Protein AF-A0A958IL73-F1 (afdb_monomer)

Nearest PDB structures (foldseek):
  6pc1-assembly2_C  TM=7.784E-01  e=1.297E-12  Helicobacter pylori G27
  6pc2-assembly1_A  TM=7.752E-01  e=3.040E-12  Helicobacter pylori G27
  8jgx-assembly1_A  TM=5.920E-01  e=2.557E-11  Acinetobacter baumannii 15827
  6pbz-assembly1_C  TM=7.450E-01  e=1.497E-09  Escherichia coli K-12
  6pbz-assembly1_D  TM=6.782E-01  e=1.259E-08  Escherichia coli K-12

Radius of gyration: 23.01 Å; Cα contacts (8 Å, |Δi|>4): 392; chains: 1; bounding box: 56×48×66 Å

pLDDT: mean 90.4, std 10.68, range [38.78, 98.81]

Foldseek 3Di:
DDPFPDLAQPKDFLVVLVVVLVVLVPDDLVVQCVVVVDDNVCSVPVSVVSVVVSVVCVVVVNGMDTDHPDDVVVVVVVVVCVVVVVPPLFDPDPDLQVRLLCSLCVVLPQNDVLLVLLLVQLLQVCVQLCVLLVDDPVLNVLLSSLSSQLQSQVSVNPVLSLLSSLVCLQPSCRHNDGNLSSLLSSLLSNALDDDHPVPDPSCVPPDPVSNLSSLQSSLSSNLSCLLCQVVPSFWDDWDWDDDPAEIEIATEGHDDRVSSQVSNVVRNVSNCVSSVHHYHYYHDDD

Sequence (286 aa):
RDNVISVNAEVIHTKDLRKLVGKLAKMKPADRTKFSPIGIERTDTIHLGGVLLTQLLKSIKAEQMTLCDASLREGVILDYLKRHPKIDIFPSIANVRHRSVVQLARKYERNGQREKHIAGMALEIFDQTQKLHGLGTPERSLLNYAALLHSIGQYINFKSYHRHSKYIISHAQLRGFTDEEVLLIGNIVRFHRKSEPQKSDEIKDLSKNQRRILQILAAMLRVAVGLDRGQTQSVKQLALEIEDKQIHIFISGKGDLELDLWGARRLVEPLERALERKIVIEKAGD

Secondary structure (DSSP, 8-state):
-------TT-EEEHHHHHHHHHHHHHS-HHHHTTSTTS-GGGTTTHHHHHHHHHHHHHHTT-SEEE--S--HHHHHHHHHHHH-TTS------S-HHHHHHHHHHHHTT--SHHHHHHHHHHHHHHHHTHHHH---HHHHHHHHHHHHHTTGGGGT-STTHHHHHHHHHHHS--TT--HHHHHHHHHHHHHSSSS-GGG-GGGTTS-HHHHHHHHHHHHHHHHHHHTTSSSS--EEEEEEEE-SSEEEEEEEESS--HHHHHHHHTT-HHHHHHHTSEEEEEEPP-

Mean predicted aligned error: 7.53 Å

Solvent-accessible surface area (backbone atoms only — not comparable to full-atom values): 15652 Å² total; per-residue (Å²): 144,84,83,79,89,60,66,32,48,40,75,46,45,44,69,59,53,46,53,52,28,58,52,48,62,72,45,54,59,84,57,40,54,69,40,84,92,47,55,74,91,41,44,87,47,50,36,60,55,38,50,52,51,50,50,54,35,54,76,73,67,44,64,58,47,67,38,65,86,71,52,70,70,56,50,53,54,53,52,52,42,68,77,39,68,89,60,81,81,70,78,94,56,88,48,58,44,60,44,37,51,51,52,52,16,47,77,40,76,33,69,51,71,62,32,53,51,35,20,49,48,25,47,51,54,48,66,75,42,29,88,72,68,70,66,55,71,69,56,53,48,43,42,41,55,20,37,40,38,36,61,34,11,43,69,81,32,74,77,66,16,28,54,44,18,18,55,48,48,67,68,59,75,55,48,76,42,35,63,68,54,38,51,49,30,18,46,25,20,38,33,35,53,89,63,56,69,94,82,40,79,92,52,66,88,50,52,75,66,56,47,51,52,40,46,42,46,12,19,38,41,19,27,23,52,13,42,39,56,76,70,70,64,34,55,72,50,78,48,75,49,82,56,98,61,36,31,42,37,30,36,40,63,56,83,86,53,65,63,18,49,54,33,19,63,77,37,36,64,57,34,22,65,57,60,73,29,49,71,49,72,46,70,55,80,132

Structure (mmCIF, N/CA/C/O backbone):
data_AF-A0A958IL73-F1
#
_entry.id   AF-A0A958IL73-F1
#
loop_
_atom_site.group_PDB
_atom_site.id
_atom_site.type_symbol
_atom_site.label_atom_id
_atom_site.label_alt_id
_atom_site.label_comp_id
_atom_site.label_asym_id
_atom_site.label_entity_id
_atom_site.label_seq_id
_atom_site.pdbx_PDB_ins_code
_atom_site.Cartn_x
_atom_site.Cartn_y
_atom_site.Cartn_z
_atom_site.occupancy
_atom_site.B_iso_or_equiv
_atom_site.auth_seq_id
_atom_site.auth_comp_id
_atom_site.auth_asym_id
_atom_site.auth_atom_id
_atom_site.pdbx_PDB_model_num
ATOM 1 N N . ARG A 1 1 ? 16.236 15.794 -14.179 1.00 38.78 1 ARG A N 1
ATOM 2 C CA . ARG A 1 1 ? 14.997 14.980 -14.191 1.00 38.78 1 ARG A CA 1
ATOM 3 C C . ARG A 1 1 ? 15.448 13.548 -14.431 1.00 38.78 1 ARG A C 1
ATOM 5 O O . ARG A 1 1 ? 15.314 13.082 -15.542 1.00 38.78 1 ARG A O 1
ATOM 12 N N . ASP A 1 2 ? 16.027 12.911 -13.417 1.00 42.25 2 ASP A N 1
ATOM 13 C CA . ASP A 1 2 ? 16.513 11.526 -13.471 1.00 42.25 2 ASP A CA 1
ATOM 14 C C . ASP A 1 2 ? 16.421 10.986 -12.041 1.00 42.25 2 ASP A C 1
ATOM 16 O O . ASP A 1 2 ? 17.371 11.066 -11.275 1.00 42.25 2 ASP A O 1
ATOM 20 N N . ASN A 1 3 ? 15.219 10.578 -11.638 1.00 46.31 3 ASN A N 1
ATOM 21 C CA . ASN A 1 3 ? 14.947 10.015 -10.308 1.00 46.31 3 ASN A CA 1
ATOM 22 C C . ASN A 1 3 ? 14.304 8.623 -10.432 1.00 46.31 3 ASN A C 1
ATOM 24 O O . ASN A 1 3 ? 13.555 8.207 -9.555 1.00 46.31 3 ASN A O 1
ATOM 28 N N . VAL A 1 4 ? 14.559 7.927 -11.546 1.00 54.50 4 VAL A N 1
ATOM 29 C CA . VAL A 1 4 ? 14.198 6.513 -11.696 1.00 54.50 4 VAL A CA 1
ATOM 30 C C . VAL A 1 4 ? 15.249 5.723 -10.930 1.00 54.50 4 VAL A C 1
ATOM 32 O O . VAL A 1 4 ? 16.417 5.702 -11.319 1.00 54.50 4 VAL A O 1
ATOM 35 N N . ILE A 1 5 ? 14.847 5.153 -9.798 1.00 62.91 5 ILE A N 1
ATOM 36 C CA . ILE A 1 5 ? 15.719 4.370 -8.920 1.00 62.91 5 ILE A CA 1
ATOM 37 C C . ILE A 1 5 ? 15.839 2.949 -9.485 1.00 62.91 5 ILE A C 1
ATOM 39 O O . ILE A 1 5 ? 16.910 2.345 -9.410 1.00 62.91 5 ILE A O 1
ATOM 43 N N . SER A 1 6 ? 14.768 2.435 -10.096 1.00 74.50 6 SER A N 1
ATOM 44 C CA . SER A 1 6 ? 14.729 1.146 -10.785 1.00 74.50 6 SER A CA 1
ATOM 45 C C . SER A 1 6 ? 13.722 1.174 -11.941 1.00 74.50 6 SER A C 1
ATOM 47 O O . SER A 1 6 ? 12.754 1.926 -11.937 1.00 74.50 6 SER A O 1
ATOM 49 N N . VAL A 1 7 ? 13.949 0.334 -12.952 1.00 80.88 7 VAL A N 1
ATOM 50 C CA . VAL A 1 7 ? 12.979 0.081 -14.036 1.00 80.88 7 VAL A CA 1
ATOM 51 C C . VAL A 1 7 ? 12.209 -1.225 -13.819 1.00 80.88 7 VAL A C 1
ATOM 53 O O . VAL A 1 7 ? 11.508 -1.695 -14.712 1.00 80.88 7 VAL A O 1
ATOM 56 N N . ASN A 1 8 ? 12.358 -1.855 -12.654 1.00 84.00 8 ASN A N 1
ATOM 57 C CA . ASN A 1 8 ? 11.717 -3.119 -12.332 1.00 84.00 8 ASN A CA 1
ATOM 58 C C . ASN A 1 8 ? 10.192 -2.989 -12.331 1.00 84.00 8 ASN A C 1
ATOM 60 O O . ASN A 1 8 ? 9.638 -2.009 -11.845 1.00 84.00 8 ASN A O 1
ATOM 64 N N . ALA A 1 9 ? 9.514 -4.021 -12.828 1.00 86.25 9 ALA A N 1
ATOM 65 C CA . ALA A 1 9 ? 8.060 -4.093 -12.965 1.00 86.25 9 ALA A CA 1
ATOM 66 C C . ALA A 1 9 ? 7.421 -3.049 -13.906 1.00 86.25 9 ALA A C 1
ATOM 68 O O . ALA A 1 9 ? 6.213 -3.122 -14.137 1.00 86.25 9 ALA A O 1
ATOM 69 N N . GLU A 1 10 ? 8.198 -2.145 -14.510 1.00 89.62 10 GLU A N 1
ATOM 70 C CA . GLU A 1 10 ? 7.701 -1.222 -15.531 1.00 89.62 10 GLU A CA 1
ATOM 71 C C . GLU A 1 10 ? 7.230 -1.975 -16.777 1.00 89.62 10 GLU A C 1
ATOM 73 O O . GLU A 1 10 ? 7.828 -2.971 -17.199 1.00 89.62 10 GLU A O 1
ATOM 78 N N . VAL A 1 11 ? 6.149 -1.491 -17.388 1.00 92.06 11 VAL A N 1
ATOM 79 C CA . VAL A 1 11 ? 5.560 -2.102 -18.583 1.00 92.06 11 VAL A CA 1
ATOM 80 C C . VAL A 1 11 ? 5.941 -1.294 -19.814 1.00 92.06 11 VAL A C 1
ATOM 82 O O . VAL A 1 11 ? 5.635 -0.110 -19.927 1.00 92.06 11 VAL A O 1
ATOM 85 N N . ILE A 1 12 ? 6.579 -1.955 -20.778 1.00 94.50 12 ILE A N 1
ATOM 86 C CA . ILE A 1 12 ? 6.949 -1.365 -22.063 1.00 94.50 12 ILE A CA 1
ATOM 87 C C . ILE A 1 12 ? 6.100 -1.989 -23.163 1.00 94.50 12 ILE A C 1
ATOM 89 O O . ILE A 1 12 ? 6.110 -3.205 -23.359 1.00 94.50 12 ILE A O 1
ATOM 93 N N . HIS A 1 13 ? 5.417 -1.153 -23.943 1.00 96.19 13 HIS A N 1
ATOM 94 C CA . HIS A 1 13 ? 4.701 -1.616 -25.125 1.00 96.19 13 HIS A CA 1
ATOM 95 C C . HIS A 1 13 ? 5.658 -1.929 -26.279 1.00 96.19 13 HIS A C 1
ATOM 97 O O . HIS A 1 13 ? 6.531 -1.133 -26.643 1.00 96.19 13 HIS A O 1
ATOM 103 N N . THR A 1 14 ? 5.414 -3.051 -26.954 1.00 95.62 14 THR A N 1
ATOM 104 C CA . THR A 1 14 ? 6.203 -3.518 -28.103 1.00 95.62 14 THR A CA 1
ATOM 105 C C . THR A 1 14 ? 6.260 -2.475 -29.226 1.00 95.62 14 THR A C 1
ATOM 107 O O . THR A 1 14 ? 7.270 -2.362 -29.925 1.00 95.62 14 THR A O 1
ATOM 110 N N . LYS A 1 15 ? 5.199 -1.672 -29.401 1.00 95.50 15 LYS A N 1
ATOM 111 C CA . LYS A 1 15 ? 5.144 -0.586 -30.399 1.00 95.50 15 LYS A CA 1
ATOM 112 C C . LYS A 1 15 ? 6.194 0.501 -30.140 1.00 95.50 15 LYS A C 1
ATOM 114 O O . LYS A 1 15 ? 6.822 0.975 -31.086 1.00 95.50 15 LYS A O 1
ATOM 119 N N . ASP A 1 16 ? 6.397 0.873 -28.880 1.00 95.31 16 ASP A N 1
ATOM 120 C CA . ASP A 1 16 ? 7.288 1.963 -28.486 1.00 95.31 16 ASP A CA 1
ATOM 121 C C . ASP A 1 16 ? 8.737 1.480 -28.493 1.00 95.31 16 ASP A C 1
ATOM 123 O O . ASP A 1 16 ? 9.613 2.156 -29.038 1.00 95.31 16 ASP A O 1
ATOM 127 N N . LEU A 1 17 ? 8.963 0.236 -28.054 1.00 94.88 17 LEU A N 1
ATOM 128 C CA . LEU A 1 17 ? 10.247 -0.439 -28.214 1.00 94.88 17 LEU A CA 1
ATOM 129 C C . LEU A 1 17 ? 10.656 -0.529 -29.692 1.00 94.88 17 LEU A C 1
ATOM 131 O O . LEU A 1 17 ? 11.782 -0.186 -30.040 1.00 94.88 17 LEU A O 1
ATOM 135 N N . ARG A 1 18 ? 9.742 -0.916 -30.593 1.00 95.06 18 ARG A N 1
ATOM 136 C CA . ARG A 1 18 ? 10.025 -0.992 -32.038 1.00 95.06 18 ARG A CA 1
ATOM 137 C C . ARG A 1 18 ? 10.411 0.365 -32.625 1.00 95.06 18 ARG A C 1
ATOM 139 O O . ARG A 1 18 ? 11.343 0.434 -33.424 1.00 95.06 18 ARG A O 1
ATOM 146 N N . LYS A 1 19 ? 9.722 1.442 -32.231 1.00 95.38 19 LYS A N 1
ATOM 147 C CA . LYS A 1 19 ? 10.069 2.811 -32.650 1.00 95.38 19 LYS A CA 1
ATOM 148 C C . LYS A 1 19 ? 11.472 3.195 -32.177 1.00 95.38 19 LYS A C 1
ATOM 150 O O . LYS A 1 19 ? 12.261 3.696 -32.976 1.00 95.38 19 LYS A O 1
ATOM 155 N N . LEU A 1 20 ? 11.794 2.924 -30.910 1.00 93.06 20 LEU A N 1
ATOM 156 C CA . LEU A 1 20 ? 13.113 3.199 -30.340 1.00 93.06 20 LEU A CA 1
ATOM 157 C C . LEU A 1 20 ? 14.214 2.411 -31.062 1.00 93.06 20 LEU A C 1
ATOM 159 O O . LEU A 1 20 ? 15.194 2.999 -31.512 1.00 93.06 20 LEU A O 1
ATOM 163 N N . VAL A 1 21 ? 14.029 1.102 -31.239 1.00 94.06 21 VAL A N 1
ATOM 164 C CA . VAL A 1 21 ? 14.984 0.228 -31.936 1.00 94.06 21 VAL A CA 1
ATOM 165 C C . VAL A 1 21 ? 15.178 0.668 -33.387 1.00 94.06 21 VAL A C 1
ATOM 167 O O . VAL A 1 21 ? 16.313 0.767 -33.844 1.00 94.06 21 VAL A O 1
ATOM 170 N N . GLY A 1 22 ? 14.100 1.020 -34.094 1.00 93.94 22 GLY A N 1
ATOM 171 C CA . GLY A 1 22 ? 14.178 1.542 -35.460 1.00 93.94 22 GLY A CA 1
ATOM 172 C C . GLY A 1 22 ? 14.959 2.857 -35.562 1.00 93.94 22 GLY A C 1
ATOM 173 O O . GLY A 1 22 ? 15.667 3.072 -36.544 1.00 93.94 22 GLY A O 1
ATOM 174 N N . LYS A 1 23 ? 14.880 3.721 -34.540 1.00 92.69 23 LYS A N 1
ATOM 175 C CA . LYS A 1 23 ? 15.699 4.938 -34.445 1.00 92.69 23 LYS A CA 1
ATOM 176 C C . LYS A 1 23 ? 17.174 4.597 -34.213 1.00 92.69 23 LYS A C 1
ATOM 178 O O . LYS A 1 23 ? 18.026 5.105 -34.935 1.00 92.69 23 LYS A O 1
ATOM 183 N N . LEU A 1 24 ? 17.467 3.713 -33.257 1.00 91.62 24 LEU A N 1
ATOM 184 C CA . LEU A 1 24 ? 18.837 3.310 -32.915 1.00 91.62 24 LEU A CA 1
ATOM 185 C C . LEU A 1 24 ? 19.549 2.596 -34.073 1.00 91.62 24 LEU A C 1
ATOM 187 O O . LEU A 1 24 ? 20.728 2.849 -34.314 1.00 91.62 24 LEU A O 1
ATOM 191 N N . ALA A 1 25 ? 18.834 1.752 -34.820 1.00 91.19 25 ALA A N 1
ATOM 192 C CA . ALA A 1 25 ? 19.382 1.026 -35.966 1.00 91.19 25 ALA A CA 1
ATOM 193 C C . ALA A 1 25 ? 19.819 1.953 -37.115 1.00 91.19 25 ALA A C 1
ATOM 195 O O . ALA A 1 25 ? 20.754 1.628 -37.839 1.00 91.19 25 ALA A O 1
ATOM 196 N N . LYS A 1 26 ? 19.176 3.119 -37.264 1.00 91.38 26 LYS A N 1
ATOM 197 C CA . LYS A 1 26 ? 19.521 4.123 -38.287 1.00 91.38 26 LYS A CA 1
ATOM 198 C C . LYS A 1 26 ? 20.651 5.068 -37.865 1.00 91.38 26 LYS A C 1
ATOM 200 O O . LYS A 1 26 ? 21.197 5.770 -38.709 1.00 91.38 26 LYS A O 1
ATOM 205 N N . MET A 1 27 ? 20.984 5.124 -36.576 1.00 90.38 27 MET A N 1
ATOM 206 C CA . MET A 1 27 ? 22.062 5.972 -36.062 1.00 90.38 27 MET A CA 1
ATOM 207 C C . MET A 1 27 ? 23.431 5.352 -36.340 1.00 90.38 27 MET A C 1
ATOM 209 O O . MET A 1 27 ? 23.599 4.133 -36.225 1.00 90.38 27 MET A O 1
ATOM 213 N N . LYS A 1 28 ? 24.430 6.196 -36.622 1.00 85.75 28 LYS A N 1
ATOM 214 C CA . LYS A 1 28 ? 25.841 5.789 -36.631 1.00 85.75 28 LYS A CA 1
ATOM 215 C C . LYS A 1 28 ? 26.327 5.552 -35.192 1.00 85.75 28 LYS A C 1
ATOM 217 O O . LYS A 1 28 ? 25.789 6.180 -34.279 1.00 85.75 28 LYS A O 1
ATOM 222 N N . PRO A 1 29 ? 27.357 4.715 -34.965 1.00 80.75 29 PRO A N 1
ATOM 223 C CA . PRO A 1 29 ? 27.890 4.466 -33.620 1.00 80.75 29 PRO A CA 1
ATOM 224 C C . PRO A 1 29 ? 28.190 5.751 -32.827 1.00 80.75 29 PRO A C 1
ATOM 226 O O . PRO A 1 29 ? 27.713 5.904 -31.707 1.00 80.75 29 PRO A O 1
ATOM 229 N N . ALA A 1 30 ? 28.850 6.734 -33.453 1.00 82.62 30 ALA A N 1
ATOM 230 C CA . ALA A 1 30 ? 29.185 8.027 -32.839 1.00 82.62 30 ALA A CA 1
ATOM 231 C C . ALA A 1 30 ? 27.973 8.907 -32.463 1.00 82.62 30 ALA A C 1
ATOM 233 O O . ALA A 1 30 ? 28.108 9.836 -31.668 1.00 82.62 30 ALA A O 1
ATOM 234 N N . ASP A 1 31 ? 26.795 8.646 -33.034 1.00 84.00 31 ASP A N 1
ATOM 235 C CA . ASP A 1 31 ? 25.559 9.350 -32.680 1.00 84.00 31 ASP A CA 1
ATOM 236 C C . ASP A 1 31 ? 24.784 8.609 -31.585 1.00 84.00 31 ASP A C 1
ATOM 238 O O . ASP A 1 31 ? 24.052 9.231 -30.815 1.00 84.00 31 ASP A O 1
ATOM 242 N N . ARG A 1 32 ? 24.972 7.288 -31.468 1.00 85.25 32 ARG A N 1
ATOM 243 C CA . ARG A 1 32 ? 24.382 6.484 -30.388 1.00 85.25 32 ARG A CA 1
ATOM 244 C C . ARG A 1 32 ? 25.048 6.761 -29.043 1.00 85.25 32 ARG A C 1
ATOM 246 O O . ARG A 1 32 ? 24.344 6.771 -28.040 1.00 85.25 32 ARG A O 1
ATOM 253 N N . THR A 1 33 ? 26.351 7.051 -29.018 1.00 78.88 33 THR A N 1
ATOM 254 C CA . THR A 1 33 ? 27.069 7.448 -27.788 1.00 78.88 33 THR A CA 1
ATOM 255 C C . THR A 1 33 ? 26.532 8.745 -27.180 1.00 78.88 33 THR A C 1
ATOM 257 O O . THR A 1 33 ? 26.613 8.940 -25.973 1.00 78.88 33 THR A O 1
ATOM 260 N N . LYS A 1 34 ? 25.945 9.629 -27.999 1.00 80.06 34 LYS A N 1
ATOM 261 C CA . LYS A 1 34 ? 25.316 10.885 -27.552 1.00 80.06 34 LYS A CA 1
ATOM 262 C C . LYS A 1 34 ? 23.919 10.676 -26.964 1.00 80.06 34 LYS A C 1
ATOM 264 O O . LYS A 1 34 ? 23.311 11.615 -26.453 1.00 80.06 34 LYS A O 1
ATOM 269 N N . PHE A 1 35 ? 23.377 9.463 -27.053 1.00 76.44 35 PHE A N 1
ATOM 270 C CA . PHE A 1 35 ? 22.098 9.123 -26.453 1.00 76.44 35 PHE A CA 1
ATOM 271 C C . PHE A 1 35 ? 22.323 8.821 -24.965 1.00 76.44 35 PHE A C 1
ATOM 273 O O . PHE A 1 35 ? 22.670 7.703 -24.601 1.00 76.44 35 PHE A O 1
ATOM 280 N N . SER A 1 36 ? 22.126 9.846 -24.125 1.00 63.41 36 SER A N 1
ATOM 281 C CA . SER A 1 36 ? 22.446 9.893 -22.681 1.00 63.41 36 SER A CA 1
ATOM 282 C C . SER A 1 36 ? 22.172 8.611 -21.857 1.00 63.41 36 SER A C 1
ATOM 284 O O . SER A 1 36 ? 22.973 8.299 -20.982 1.00 63.41 36 SER A O 1
ATOM 286 N N . PRO A 1 37 ? 21.110 7.813 -22.116 1.00 72.06 37 PRO A N 1
ATOM 287 C CA . PRO A 1 37 ? 20.871 6.571 -21.370 1.00 72.06 37 PRO A CA 1
ATOM 288 C C . PRO A 1 37 ? 21.769 5.374 -21.743 1.00 72.06 37 PRO A C 1
ATOM 290 O O . PRO A 1 37 ? 21.654 4.318 -21.121 1.00 72.06 37 PRO A O 1
ATOM 293 N N . ILE A 1 38 ? 22.591 5.458 -22.796 1.00 80.25 38 ILE A N 1
ATOM 294 C CA . ILE A 1 38 ? 23.349 4.314 -23.326 1.00 80.25 38 ILE A CA 1
ATOM 295 C C . ILE A 1 38 ? 24.794 4.386 -22.840 1.00 80.25 38 ILE A C 1
ATOM 297 O O . ILE A 1 38 ? 25.555 5.261 -23.240 1.00 80.25 38 ILE A O 1
ATOM 301 N N . GLY A 1 39 ? 25.191 3.421 -22.007 1.00 79.94 39 GLY A N 1
ATOM 302 C CA . GLY A 1 39 ? 26.594 3.245 -21.633 1.00 79.94 39 GLY A CA 1
ATOM 303 C C . GLY A 1 39 ? 27.466 2.932 -22.852 1.00 79.94 39 GLY A C 1
ATOM 304 O O . GLY A 1 39 ? 27.036 2.206 -23.750 1.00 79.94 39 GLY A O 1
ATOM 305 N N . ILE A 1 40 ? 28.699 3.449 -22.858 1.00 83.06 40 ILE A N 1
ATOM 306 C CA . ILE A 1 40 ? 29.635 3.366 -23.993 1.00 83.06 40 ILE A CA 1
ATOM 307 C C . ILE A 1 40 ? 29.792 1.922 -24.489 1.00 83.06 40 ILE A C 1
ATOM 309 O O . ILE A 1 40 ? 29.693 1.680 -25.690 1.00 83.06 40 ILE A O 1
ATOM 313 N N . GLU A 1 41 ? 29.903 0.958 -23.574 1.00 86.12 41 GLU A N 1
ATOM 314 C CA . GLU A 1 41 ? 30.065 -0.471 -23.888 1.00 86.12 41 GLU A CA 1
ATOM 315 C C . GLU A 1 41 ? 28.883 -1.092 -24.650 1.00 86.12 41 GLU A C 1
ATOM 317 O O . GLU A 1 41 ? 29.017 -2.128 -25.298 1.00 86.12 41 GLU A O 1
ATOM 322 N N . ARG A 1 42 ? 27.703 -0.464 -24.604 1.00 86.75 42 ARG A N 1
ATOM 323 C CA . ARG A 1 42 ? 26.493 -0.954 -25.277 1.00 86.75 42 ARG A CA 1
ATOM 324 C C . ARG A 1 42 ? 26.286 -0.339 -26.659 1.00 86.75 42 ARG A C 1
ATOM 326 O O . ARG A 1 42 ? 25.424 -0.808 -27.398 1.00 86.75 42 ARG A O 1
ATOM 333 N N . THR A 1 43 ? 27.040 0.694 -27.026 1.00 86.50 43 THR A N 1
ATOM 334 C CA . THR A 1 43 ? 26.831 1.496 -28.248 1.00 86.50 43 THR A CA 1
ATOM 335 C C . THR A 1 43 ? 26.756 0.644 -29.519 1.00 86.50 43 THR A C 1
ATOM 337 O O . THR A 1 43 ? 25.875 0.838 -30.371 1.00 86.50 43 THR A O 1
ATOM 340 N N . ASP A 1 44 ? 27.650 -0.336 -29.622 1.00 86.94 44 ASP A N 1
ATOM 341 C CA . ASP A 1 44 ? 27.799 -1.155 -30.822 1.00 86.94 44 ASP A CA 1
ATOM 342 C C . ASP A 1 44 ? 26.778 -2.289 -30.895 1.00 86.94 44 ASP A C 1
ATOM 344 O O . ASP A 1 44 ? 26.443 -2.747 -31.981 1.00 86.94 44 ASP A O 1
ATOM 348 N N . THR A 1 45 ? 26.205 -2.709 -29.767 1.00 90.88 45 THR A N 1
ATOM 349 C CA . THR A 1 45 ? 25.384 -3.929 -29.692 1.00 90.88 45 THR A CA 1
ATOM 350 C C . THR A 1 45 ? 23.922 -3.670 -29.334 1.00 90.88 45 THR A C 1
ATOM 352 O O . THR A 1 45 ? 23.056 -4.481 -29.664 1.00 90.88 45 THR A O 1
ATOM 355 N N . ILE A 1 46 ? 23.593 -2.529 -28.720 1.00 90.75 46 ILE A N 1
ATOM 356 C CA . ILE A 1 46 ? 22.257 -2.276 -28.152 1.00 90.75 46 ILE A CA 1
ATOM 357 C C . ILE A 1 46 ? 21.128 -2.338 -29.183 1.00 90.75 46 ILE A C 1
ATOM 359 O O . ILE A 1 46 ? 20.053 -2.868 -28.905 1.00 90.75 46 ILE A O 1
ATOM 363 N N . HIS A 1 47 ? 21.376 -1.836 -30.391 1.00 91.69 47 HIS A N 1
ATOM 364 C CA . HIS A 1 47 ? 20.413 -1.870 -31.486 1.00 91.69 47 HIS A CA 1
ATOM 365 C C . HIS A 1 47 ? 20.207 -3.295 -32.028 1.00 91.69 47 HIS A C 1
ATOM 367 O O . HIS A 1 47 ? 19.072 -3.657 -32.322 1.00 91.69 47 HIS A O 1
ATOM 373 N N . LEU A 1 48 ? 21.261 -4.121 -32.084 1.00 93.88 48 LEU A N 1
ATOM 374 C CA . LEU A 1 48 ? 21.183 -5.526 -32.509 1.00 93.88 48 LEU A CA 1
ATOM 375 C C . LEU A 1 48 ? 20.341 -6.349 -31.529 1.00 93.88 48 LEU A C 1
ATOM 377 O O . LEU A 1 48 ? 19.410 -7.043 -31.937 1.00 93.88 48 LEU A O 1
ATOM 381 N N . GLY A 1 49 ? 20.606 -6.199 -30.226 1.00 94.69 49 GLY A N 1
ATOM 382 C CA . GLY A 1 49 ? 19.795 -6.823 -29.178 1.00 94.69 49 GLY A CA 1
ATOM 383 C C . GLY A 1 49 ? 18.337 -6.357 -29.221 1.00 94.69 49 GLY A C 1
ATOM 384 O O . GLY A 1 49 ? 17.420 -7.163 -29.083 1.00 94.69 49 GLY A O 1
ATOM 385 N N . GLY A 1 50 ? 18.110 -5.070 -29.499 1.00 94.50 50 GLY A N 1
ATOM 386 C CA . GLY A 1 50 ? 16.774 -4.516 -29.705 1.00 94.50 50 GLY A CA 1
ATOM 387 C C . GLY A 1 50 ? 16.034 -5.125 -30.902 1.00 94.50 50 GLY A C 1
ATOM 388 O O . GLY A 1 50 ? 14.847 -5.438 -30.797 1.00 94.50 50 GLY A O 1
ATOM 389 N N . VAL A 1 51 ? 16.717 -5.337 -32.032 1.00 95.81 51 VAL A N 1
ATOM 390 C CA . VAL A 1 51 ? 16.133 -6.003 -33.211 1.00 95.81 51 VAL A CA 1
ATOM 391 C C . VAL A 1 51 ? 15.731 -7.435 -32.867 1.00 95.81 51 VAL A C 1
ATOM 393 O O . VAL A 1 51 ? 14.587 -7.816 -33.116 1.00 95.81 51 VAL A O 1
ATOM 396 N N . LEU A 1 52 ? 16.617 -8.199 -32.222 1.00 96.56 52 LEU A N 1
ATOM 397 C CA . LEU A 1 52 ? 16.310 -9.559 -31.776 1.00 96.56 52 LEU A CA 1
ATOM 398 C C . LEU A 1 52 ? 15.094 -9.583 -30.838 1.00 96.56 52 LEU A C 1
ATOM 400 O O . LEU A 1 52 ? 14.136 -10.313 -31.089 1.00 96.56 52 LEU A O 1
ATOM 404 N N . LEU A 1 53 ? 15.095 -8.748 -29.795 1.00 96.12 53 LEU A N 1
ATOM 405 C CA . LEU A 1 53 ? 14.008 -8.685 -28.819 1.00 96.12 53 LEU A CA 1
ATOM 406 C C . LEU A 1 53 ? 12.672 -8.317 -29.476 1.00 96.12 53 LEU A C 1
ATOM 408 O O . LEU A 1 53 ? 11.658 -8.963 -29.226 1.00 96.12 53 LEU A O 1
ATOM 412 N N . THR A 1 54 ? 12.655 -7.311 -30.353 1.00 96.25 54 THR A N 1
ATOM 413 C CA . THR A 1 54 ? 11.419 -6.907 -31.046 1.00 96.25 54 THR A CA 1
ATOM 414 C C . THR A 1 54 ? 10.891 -7.988 -31.987 1.00 96.25 54 THR A C 1
ATOM 416 O O . THR A 1 54 ? 9.672 -8.119 -32.124 1.00 96.25 54 THR A O 1
ATOM 419 N N . GLN A 1 55 ? 11.771 -8.788 -32.596 1.00 96.19 55 GLN A N 1
ATOM 420 C CA . GLN A 1 55 ? 11.372 -9.919 -33.429 1.00 96.19 55 GLN A CA 1
ATOM 421 C C . GLN A 1 55 ? 10.818 -11.083 -32.596 1.00 96.19 55 GLN A C 1
ATOM 423 O O . GLN A 1 55 ? 9.805 -11.664 -32.983 1.00 96.19 55 GLN A O 1
ATOM 428 N N . LEU A 1 56 ? 11.417 -11.376 -31.436 1.00 97.12 56 LEU A N 1
ATOM 429 C CA . LEU A 1 56 ? 10.895 -12.365 -30.486 1.00 97.12 56 LEU A CA 1
ATOM 430 C C . LEU A 1 56 ? 9.514 -11.962 -29.957 1.00 97.12 56 LEU A C 1
ATOM 432 O O . LEU A 1 56 ? 8.585 -12.760 -29.989 1.00 97.12 56 LEU A O 1
ATOM 436 N N . LEU A 1 57 ? 9.332 -10.703 -29.546 1.00 96.88 57 LEU A N 1
ATOM 437 C CA . LEU A 1 57 ? 8.023 -10.206 -29.103 1.00 96.88 57 LEU A CA 1
ATOM 438 C C . LEU A 1 57 ? 6.976 -10.292 -30.222 1.00 96.88 57 LEU A C 1
ATOM 440 O O . LEU A 1 57 ? 5.820 -10.632 -29.972 1.00 96.88 57 LEU A O 1
ATOM 444 N N . LYS A 1 58 ? 7.377 -10.025 -31.472 1.00 94.69 58 LYS A N 1
ATOM 445 C CA . LYS A 1 58 ? 6.499 -10.157 -32.639 1.00 94.69 58 LYS A CA 1
ATOM 446 C C . LYS A 1 58 ? 6.100 -11.611 -32.902 1.00 94.69 58 LYS A C 1
ATOM 448 O O . LYS A 1 58 ? 4.934 -11.843 -33.214 1.00 94.69 58 LYS A O 1
ATOM 453 N N . SER A 1 59 ? 7.021 -12.573 -32.792 1.00 97.12 59 SER A N 1
ATOM 454 C CA . SER A 1 59 ? 6.725 -13.985 -33.078 1.00 97.12 59 SER A CA 1
ATOM 455 C C . SER A 1 59 ? 5.708 -14.576 -32.100 1.00 97.12 59 SER A C 1
ATOM 457 O O . SER A 1 59 ? 4.854 -15.354 -32.517 1.00 97.12 59 SER A O 1
ATOM 459 N N . ILE A 1 60 ? 5.730 -14.133 -30.839 1.00 97.50 60 ILE A N 1
ATOM 460 C CA . ILE A 1 60 ? 4.751 -14.530 -29.815 1.00 97.50 60 ILE A CA 1
ATOM 461 C C . ILE A 1 60 ? 3.524 -13.607 -29.743 1.00 97.50 60 ILE A C 1
ATOM 463 O O . ILE A 1 60 ? 2.691 -13.772 -28.858 1.00 97.50 60 ILE A O 1
ATOM 467 N N . LYS A 1 61 ? 3.408 -12.625 -30.651 1.00 96.75 61 LYS A N 1
ATOM 468 C CA . LYS A 1 61 ? 2.334 -11.613 -30.672 1.00 96.75 61 LYS A CA 1
ATOM 469 C C . LYS A 1 61 ? 2.176 -10.852 -29.340 1.00 96.75 61 LYS A C 1
ATOM 471 O O . LYS A 1 61 ? 1.072 -10.459 -28.979 1.00 96.75 61 LYS A O 1
ATOM 476 N N . ALA A 1 62 ? 3.271 -10.614 -28.617 1.00 97.56 62 ALA A N 1
ATOM 477 C CA . ALA A 1 62 ? 3.248 -9.855 -27.369 1.00 97.56 62 ALA A CA 1
ATOM 478 C C . ALA A 1 62 ? 3.084 -8.349 -27.629 1.00 97.56 62 ALA A C 1
ATOM 480 O O . ALA A 1 62 ? 3.882 -7.723 -28.335 1.00 97.56 62 ALA A O 1
ATOM 481 N N . GLU A 1 63 ? 2.070 -7.744 -27.015 1.00 97.12 63 GLU A N 1
ATOM 482 C CA . GLU A 1 63 ? 1.793 -6.304 -27.120 1.00 97.12 63 GLU A CA 1
ATOM 483 C C . GLU A 1 63 ? 2.623 -5.459 -26.147 1.00 97.12 63 GLU A C 1
ATOM 485 O O . GLU A 1 63 ? 2.879 -4.277 -26.400 1.00 97.12 63 GLU A O 1
ATOM 490 N N . GLN A 1 64 ? 3.064 -6.071 -25.049 1.00 96.12 64 GLN A N 1
ATOM 491 C CA . GLN A 1 64 ? 3.838 -5.438 -23.991 1.00 96.12 64 GLN A CA 1
ATOM 492 C C . GLN A 1 64 ? 4.724 -6.451 -23.267 1.00 96.12 64 GLN A C 1
ATOM 494 O O . GLN A 1 64 ? 4.473 -7.656 -23.313 1.00 96.12 64 GLN A O 1
ATOM 499 N N . MET A 1 65 ? 5.741 -5.947 -22.578 1.00 94.31 65 MET A N 1
ATOM 500 C CA . MET A 1 65 ? 6.584 -6.722 -21.677 1.00 94.31 65 MET A CA 1
ATOM 501 C C . MET A 1 65 ? 6.764 -5.988 -20.353 1.00 94.31 65 MET A C 1
ATOM 503 O O . MET A 1 65 ? 6.862 -4.762 -20.330 1.00 94.31 65 MET A O 1
ATOM 507 N N . THR A 1 66 ? 6.842 -6.747 -19.267 1.00 91.50 66 THR A N 1
ATOM 508 C CA . THR A 1 66 ? 7.190 -6.232 -17.942 1.00 91.50 66 THR A CA 1
ATOM 509 C C . THR A 1 66 ? 8.686 -6.404 -17.724 1.00 91.50 66 THR A C 1
ATOM 511 O O . THR A 1 66 ? 9.221 -7.500 -17.909 1.00 91.50 66 THR A O 1
ATOM 514 N N . LEU A 1 67 ? 9.366 -5.328 -17.350 1.00 90.62 67 LEU A N 1
ATOM 515 C CA . LEU A 1 67 ? 10.782 -5.354 -17.020 1.00 90.62 67 LEU A CA 1
ATOM 516 C C . LEU A 1 67 ? 11.022 -6.065 -15.684 1.00 90.62 67 LEU A C 1
ATOM 518 O O . LEU A 1 67 ? 10.220 -5.979 -14.755 1.00 90.62 67 LEU A O 1
ATOM 522 N N . CYS A 1 68 ? 12.136 -6.784 -15.595 1.00 86.38 68 CYS A N 1
ATOM 523 C CA . CYS A 1 68 ? 12.533 -7.532 -14.411 1.00 86.38 68 CYS A CA 1
ATOM 524 C C . CYS A 1 68 ? 14.032 -7.344 -14.185 1.00 86.38 68 CYS A C 1
ATOM 526 O O . CYS A 1 68 ? 14.825 -7.652 -15.074 1.00 86.38 68 CYS A O 1
ATOM 528 N N . ASP A 1 69 ? 14.411 -6.885 -12.993 1.00 84.38 69 ASP A N 1
ATOM 529 C CA . ASP A 1 69 ? 15.825 -6.725 -12.619 1.00 84.38 69 ASP A CA 1
ATOM 530 C C . ASP A 1 69 ? 16.491 -8.073 -12.273 1.00 84.38 69 ASP A C 1
ATOM 532 O O . ASP A 1 69 ? 17.715 -8.164 -12.175 1.00 84.38 69 ASP A O 1
ATOM 536 N N . ALA A 1 70 ? 15.699 -9.135 -12.077 1.00 83.81 70 ALA A N 1
ATOM 537 C CA . ALA A 1 70 ? 16.211 -10.477 -11.822 1.00 83.81 70 ALA A CA 1
ATOM 538 C C . ALA A 1 70 ? 16.574 -11.195 -13.129 1.00 83.81 70 ALA A C 1
ATOM 540 O O . ALA A 1 70 ? 15.844 -11.153 -14.119 1.00 83.81 70 ALA A O 1
ATOM 541 N N . SER A 1 71 ? 17.690 -11.914 -13.095 1.00 88.50 71 SER A N 1
ATOM 542 C CA . SER A 1 71 ? 18.275 -12.608 -14.240 1.00 88.50 71 SER A CA 1
ATOM 543 C C . SER A 1 71 ? 18.478 -14.099 -13.942 1.00 88.50 71 SER A C 1
ATOM 545 O O . SER A 1 71 ? 17.962 -14.644 -12.960 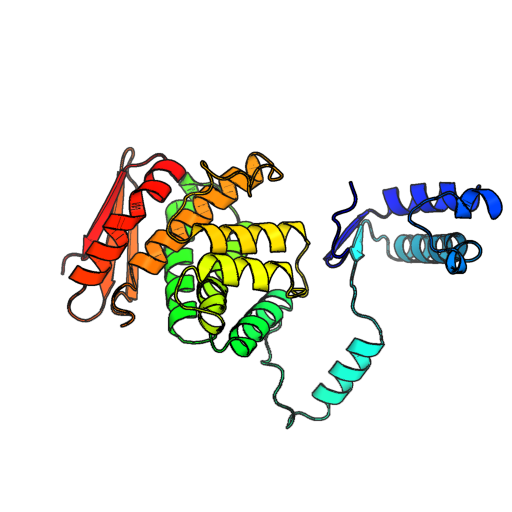1.00 88.50 71 SER A O 1
ATOM 547 N N . LEU A 1 72 ? 19.276 -14.774 -14.775 1.00 90.62 72 LEU A N 1
ATOM 548 C CA . LEU A 1 72 ? 19.659 -16.167 -14.560 1.00 90.62 72 LEU A CA 1
ATOM 549 C C . LEU A 1 72 ? 20.326 -16.386 -13.192 1.00 90.62 72 LEU A C 1
ATOM 551 O O . LEU A 1 72 ? 20.094 -17.421 -12.575 1.00 90.62 72 LEU A O 1
ATOM 555 N N . ARG A 1 73 ? 21.101 -15.414 -12.688 1.00 89.88 73 ARG A N 1
ATOM 556 C CA . ARG A 1 73 ? 21.784 -15.530 -11.389 1.00 89.88 73 ARG A CA 1
ATOM 557 C C . ARG A 1 73 ? 20.789 -15.767 -10.254 1.00 89.88 73 ARG A C 1
ATOM 559 O O . ARG A 1 73 ? 20.955 -16.695 -9.468 1.00 89.88 73 ARG A O 1
ATOM 566 N N . GLU A 1 74 ? 19.739 -14.953 -10.187 1.00 85.44 74 GLU A N 1
ATOM 567 C CA . GLU A 1 74 ? 18.667 -15.110 -9.204 1.00 85.44 74 GLU A CA 1
ATOM 568 C C . GLU A 1 74 ? 17.924 -16.439 -9.409 1.00 85.44 74 GLU A C 1
ATOM 570 O O . GLU A 1 74 ? 17.596 -17.107 -8.431 1.00 85.44 74 GLU A O 1
ATOM 575 N N . GLY A 1 75 ? 17.714 -16.853 -10.664 1.00 85.06 75 GLY A N 1
ATOM 576 C CA . GLY A 1 75 ? 17.101 -18.139 -11.006 1.00 85.06 75 GLY A CA 1
ATOM 577 C C . GLY A 1 75 ? 17.884 -19.346 -10.481 1.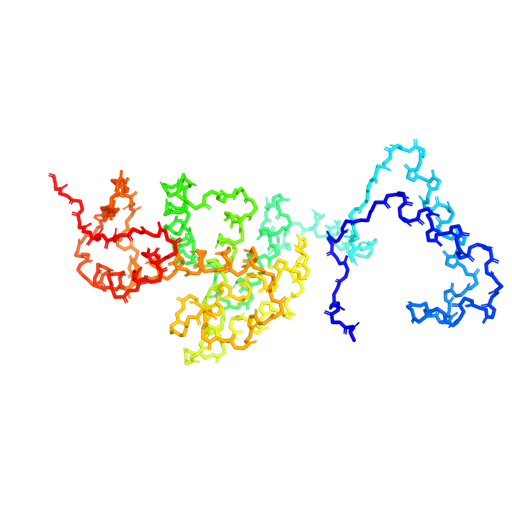00 85.06 75 GLY A C 1
ATOM 578 O O . GLY A 1 75 ? 17.292 -20.226 -9.861 1.00 85.06 75 GLY A O 1
ATOM 579 N N . VAL A 1 76 ? 19.209 -19.358 -10.655 1.00 90.25 76 VAL A N 1
ATOM 580 C CA . VAL A 1 76 ? 20.095 -20.424 -10.151 1.00 90.25 76 VAL A CA 1
ATOM 581 C C . VAL A 1 76 ? 20.072 -20.485 -8.623 1.00 90.25 76 VAL A C 1
ATOM 583 O O . VAL A 1 76 ? 20.006 -21.571 -8.053 1.00 90.25 76 VAL A O 1
ATOM 586 N N . ILE A 1 77 ? 20.062 -19.334 -7.943 1.00 85.31 77 ILE A N 1
ATOM 587 C CA . ILE A 1 77 ? 19.952 -19.286 -6.477 1.00 85.31 77 ILE A CA 1
ATOM 588 C C . ILE A 1 77 ? 18.609 -19.868 -6.017 1.00 85.31 77 ILE A C 1
ATOM 590 O O . ILE A 1 77 ? 18.570 -20.680 -5.094 1.00 85.31 77 ILE A O 1
ATOM 594 N N . LEU A 1 78 ? 17.501 -19.479 -6.655 1.00 81.88 78 LEU A N 1
ATOM 595 C CA . LEU A 1 78 ? 16.171 -19.988 -6.309 1.00 81.88 78 LEU A CA 1
ATOM 596 C C . LEU A 1 78 ? 16.046 -21.496 -6.556 1.00 81.88 78 LEU A C 1
ATOM 598 O O . LEU A 1 78 ? 15.468 -22.203 -5.733 1.00 81.88 78 LEU A O 1
ATOM 602 N N . ASP A 1 79 ? 16.599 -21.987 -7.663 1.00 84.31 79 ASP A N 1
ATOM 603 C CA . ASP A 1 79 ? 16.650 -23.410 -7.991 1.00 84.31 79 ASP A CA 1
ATOM 604 C C . ASP A 1 79 ? 17.495 -24.198 -6.975 1.00 84.31 79 ASP A C 1
ATOM 606 O O . ASP A 1 79 ? 17.032 -25.216 -6.454 1.00 84.31 79 ASP A O 1
ATOM 610 N N . TYR A 1 80 ? 18.666 -23.680 -6.588 1.00 86.12 80 TYR A N 1
ATOM 611 C CA . TYR A 1 80 ? 19.480 -24.268 -5.526 1.00 86.12 80 TYR A CA 1
ATOM 612 C C . TYR A 1 80 ? 18.704 -24.367 -4.207 1.00 86.12 80 TYR A C 1
ATOM 614 O O . TYR A 1 80 ? 18.659 -25.435 -3.600 1.00 86.12 80 TYR A O 1
ATOM 622 N N . LEU A 1 81 ? 18.039 -23.292 -3.776 1.00 80.88 81 LEU A N 1
ATOM 623 C CA . LEU A 1 81 ? 17.263 -23.283 -2.532 1.00 80.88 81 LEU A CA 1
ATOM 624 C C . LEU A 1 81 ? 16.064 -24.232 -2.582 1.00 80.88 81 LEU A C 1
ATOM 626 O O . LEU A 1 81 ? 15.788 -24.922 -1.605 1.00 80.88 81 LEU A O 1
ATOM 630 N N . LYS A 1 82 ? 15.391 -24.341 -3.733 1.00 79.75 82 LYS A N 1
ATOM 631 C CA . LYS A 1 82 ? 14.299 -25.303 -3.930 1.00 79.75 82 LYS A CA 1
ATOM 632 C C . LYS A 1 82 ? 14.774 -26.753 -3.777 1.00 79.75 82 LYS A C 1
ATOM 634 O O . LYS A 1 82 ? 14.037 -27.578 -3.245 1.00 79.75 82 LYS A O 1
ATOM 639 N N . ARG A 1 83 ? 15.998 -27.062 -4.219 1.00 84.38 83 ARG A N 1
ATOM 640 C CA . ARG A 1 83 ? 16.631 -28.383 -4.041 1.00 84.38 83 ARG A CA 1
ATOM 641 C C . ARG A 1 83 ? 17.138 -28.626 -2.616 1.00 84.38 83 ARG A C 1
ATOM 643 O O . ARG A 1 83 ? 17.386 -29.772 -2.257 1.00 84.38 83 ARG A O 1
ATOM 650 N N . HIS A 1 84 ? 17.255 -27.578 -1.800 1.00 83.75 84 HIS A N 1
ATOM 651 C CA . HIS A 1 84 ? 17.756 -27.637 -0.425 1.00 83.75 84 HIS A CA 1
ATOM 652 C C . HIS A 1 84 ? 16.715 -27.084 0.569 1.00 83.75 84 HIS A C 1
ATOM 654 O O . HIS A 1 84 ? 16.951 -26.057 1.206 1.00 83.75 84 HIS A O 1
ATOM 660 N N . PRO A 1 85 ? 15.573 -27.774 0.766 1.00 68.75 85 PRO A N 1
ATOM 661 C CA . PRO A 1 85 ? 14.419 -27.259 1.516 1.00 68.75 85 PRO A CA 1
ATOM 662 C C . PRO A 1 85 ? 14.677 -27.034 3.013 1.00 68.75 85 PRO A C 1
ATOM 664 O O . PRO A 1 85 ? 13.895 -26.361 3.672 1.00 68.75 85 PRO A O 1
ATOM 667 N N . LYS A 1 86 ? 15.782 -27.561 3.559 1.00 74.44 86 LYS A N 1
ATOM 668 C CA . LYS A 1 86 ? 16.233 -27.261 4.930 1.00 74.44 86 LYS A CA 1
ATOM 669 C C . LYS A 1 86 ? 16.695 -25.805 5.096 1.00 74.44 86 LYS A C 1
ATOM 671 O O . LYS A 1 86 ? 16.863 -25.346 6.221 1.00 74.44 86 LYS A O 1
ATOM 676 N N . ILE A 1 87 ? 16.914 -25.089 3.993 1.00 66.50 87 ILE A N 1
ATOM 677 C CA . ILE A 1 87 ? 17.233 -23.663 3.974 1.00 66.50 87 ILE A CA 1
ATOM 678 C C . ILE A 1 87 ? 15.908 -22.891 3.906 1.00 66.50 87 ILE A C 1
ATOM 680 O O . ILE A 1 87 ? 15.449 -22.473 2.841 1.00 66.50 87 ILE A O 1
ATOM 684 N N . ASP A 1 88 ? 15.261 -22.743 5.061 1.00 56.81 88 ASP A N 1
ATOM 685 C CA . ASP A 1 88 ? 13.933 -22.134 5.177 1.00 56.81 88 ASP A CA 1
ATOM 686 C C . ASP A 1 88 ? 14.014 -20.597 5.131 1.00 56.81 88 ASP A C 1
ATOM 688 O O . ASP A 1 88 ? 13.972 -19.898 6.143 1.00 56.81 88 ASP A O 1
ATOM 692 N N . ILE A 1 89 ? 14.213 -20.049 3.929 1.00 57.47 89 ILE A N 1
ATOM 693 C CA . ILE A 1 89 ? 14.251 -18.591 3.699 1.00 57.47 89 ILE A CA 1
ATOM 694 C C . ILE A 1 89 ? 12.945 -18.106 3.045 1.00 57.47 89 ILE A C 1
ATOM 696 O O . ILE A 1 89 ? 12.601 -16.923 3.118 1.00 57.47 89 ILE A O 1
ATOM 700 N N . PHE A 1 90 ? 12.178 -19.009 2.425 1.00 55.25 90 PHE A N 1
ATOM 701 C CA . PHE A 1 90 ? 11.023 -18.660 1.604 1.00 55.25 90 PHE A CA 1
ATOM 702 C C . PHE A 1 90 ? 9.736 -19.297 2.132 1.00 55.25 90 PHE A C 1
ATOM 704 O O . PHE A 1 90 ? 9.501 -20.474 1.874 1.00 55.25 90 PHE A O 1
ATOM 711 N N . PRO A 1 91 ? 8.820 -18.528 2.752 1.00 52.72 91 PRO A N 1
ATOM 712 C CA . PRO A 1 91 ? 7.443 -18.993 2.844 1.00 52.72 91 PRO A CA 1
ATOM 713 C C . PRO A 1 91 ? 6.909 -19.201 1.416 1.00 52.72 91 PRO A C 1
ATOM 715 O O . PRO A 1 91 ? 7.167 -18.374 0.532 1.00 52.72 91 PRO A O 1
ATOM 718 N N . SER A 1 92 ? 6.183 -20.301 1.187 1.00 53.97 92 SER A N 1
ATOM 719 C CA . SER A 1 92 ? 5.615 -20.730 -0.105 1.00 53.97 92 SER A CA 1
ATOM 720 C C . SER A 1 92 ? 4.477 -19.816 -0.591 1.00 53.97 92 SER A C 1
ATOM 722 O O . SER A 1 92 ? 3.373 -20.248 -0.912 1.00 53.97 92 SER A O 1
ATOM 724 N N . ILE A 1 93 ? 4.708 -18.511 -0.596 1.00 55.47 93 ILE A N 1
ATOM 725 C CA . ILE A 1 93 ? 3.744 -17.499 -0.998 1.00 55.47 93 ILE A CA 1
ATOM 726 C C . ILE A 1 93 ? 3.901 -17.315 -2.511 1.00 55.47 93 ILE A C 1
ATOM 728 O O . ILE A 1 93 ? 4.939 -16.852 -2.983 1.00 55.47 93 ILE A O 1
ATOM 732 N N . ALA A 1 94 ? 2.869 -17.657 -3.282 1.00 59.81 94 ALA A N 1
ATOM 733 C CA . ALA A 1 94 ? 2.897 -17.558 -4.745 1.00 59.81 94 ALA A CA 1
ATOM 734 C C . ALA A 1 94 ? 3.158 -16.118 -5.243 1.00 59.81 94 ALA A C 1
ATOM 736 O O . ALA A 1 94 ? 3.861 -15.902 -6.229 1.00 59.81 94 ALA A O 1
ATOM 737 N N . ASN A 1 95 ? 2.649 -15.113 -4.525 1.00 82.81 95 ASN A N 1
ATOM 738 C CA . ASN A 1 95 ? 2.751 -13.710 -4.915 1.00 82.81 95 ASN A CA 1
ATOM 739 C C . ASN A 1 95 ? 4.118 -13.095 -4.528 1.00 82.81 95 ASN A C 1
ATOM 741 O O . ASN A 1 95 ? 4.433 -12.934 -3.347 1.00 82.81 95 ASN A O 1
ATOM 745 N N . VAL A 1 96 ? 4.921 -12.712 -5.532 1.00 84.19 96 VAL A N 1
ATOM 746 C CA . VAL A 1 96 ? 6.243 -12.063 -5.370 1.00 84.19 96 VAL A CA 1
ATOM 747 C C . VAL A 1 96 ? 6.158 -10.777 -4.542 1.00 84.19 96 VAL A C 1
ATOM 749 O O . VAL A 1 96 ? 6.991 -10.576 -3.659 1.00 84.19 96 VAL A O 1
ATOM 752 N N . ARG A 1 97 ? 5.129 -9.950 -4.766 1.00 90.81 97 ARG A N 1
ATOM 753 C CA . ARG A 1 97 ? 4.930 -8.682 -4.049 1.00 90.81 97 ARG A CA 1
ATOM 754 C C . ARG A 1 97 ? 4.718 -8.924 -2.562 1.00 90.81 97 ARG A C 1
ATOM 756 O O . ARG A 1 97 ? 5.418 -8.357 -1.725 1.00 90.81 97 ARG A O 1
ATOM 763 N N . HIS A 1 98 ? 3.801 -9.835 -2.232 1.00 90.00 98 HIS A N 1
ATOM 764 C CA . HIS A 1 98 ? 3.529 -10.191 -0.840 1.00 90.00 98 HIS A CA 1
ATOM 765 C C . HIS A 1 98 ? 4.758 -10.809 -0.161 1.00 90.00 98 HIS A C 1
ATOM 767 O O . HIS A 1 98 ? 5.082 -10.423 0.959 1.00 90.00 98 HIS A O 1
ATOM 773 N N . ARG A 1 99 ? 5.503 -11.683 -0.856 1.00 86.25 99 ARG A N 1
ATOM 774 C CA . ARG A 1 99 ? 6.787 -12.203 -0.354 1.00 86.25 99 ARG A CA 1
ATOM 775 C C . ARG A 1 99 ? 7.777 -11.097 -0.033 1.00 86.25 99 ARG A C 1
ATOM 777 O O . ARG A 1 99 ? 8.338 -11.107 1.056 1.00 86.25 99 ARG A O 1
ATOM 784 N N . SER A 1 100 ? 7.976 -10.156 -0.955 1.00 91.00 100 SER A N 1
ATOM 785 C CA . SER A 1 100 ? 8.929 -9.061 -0.767 1.00 91.00 100 SER A CA 1
ATOM 786 C C . SER A 1 100 ? 8.576 -8.213 0.455 1.00 91.00 100 SER A C 1
ATOM 788 O O . SER A 1 100 ? 9.457 -7.857 1.233 1.00 91.00 100 SER A O 1
ATOM 790 N N . VAL A 1 101 ? 7.287 -7.928 0.650 1.00 94.81 101 VAL A N 1
ATOM 791 C CA . VAL A 1 101 ? 6.785 -7.167 1.801 1.00 94.81 101 VAL A CA 1
ATOM 792 C C . VAL A 1 101 ? 6.970 -7.937 3.107 1.00 94.81 101 VAL A C 1
ATOM 794 O O . VAL A 1 101 ? 7.523 -7.395 4.059 1.00 94.81 101 VAL A O 1
ATOM 797 N N . VAL A 1 102 ? 6.579 -9.214 3.151 1.00 91.25 102 VAL A N 1
ATOM 798 C CA . VAL A 1 102 ? 6.739 -10.064 4.344 1.00 91.25 102 VAL A CA 1
ATOM 799 C C . VAL A 1 102 ? 8.214 -10.247 4.704 1.00 91.25 102 VAL A C 1
ATOM 801 O O . VAL A 1 102 ? 8.568 -10.212 5.880 1.00 91.25 102 VAL A O 1
ATOM 804 N N . GLN A 1 103 ? 9.096 -10.408 3.716 1.00 90.31 103 GLN A N 1
ATOM 805 C CA . GLN A 1 103 ? 10.535 -10.522 3.945 1.00 90.31 103 GLN A CA 1
ATOM 806 C C . GLN A 1 103 ? 11.118 -9.227 4.520 1.00 90.31 103 GLN A C 1
ATOM 808 O O . GLN A 1 103 ? 11.893 -9.284 5.476 1.00 90.31 103 GLN A O 1
ATOM 813 N N . LEU A 1 104 ? 10.719 -8.067 3.987 1.00 95.25 104 LEU A N 1
ATOM 814 C CA . LEU A 1 104 ? 11.130 -6.774 4.529 1.00 95.25 104 LEU A CA 1
ATOM 815 C C . LEU A 1 104 ? 10.637 -6.600 5.971 1.00 95.25 104 LEU A C 1
ATOM 817 O O . LEU A 1 104 ? 11.417 -6.246 6.849 1.00 95.25 104 LEU A O 1
ATOM 821 N N . ALA A 1 105 ? 9.368 -6.914 6.228 1.00 95.31 105 ALA A N 1
ATOM 822 C CA . ALA A 1 105 ? 8.779 -6.863 7.559 1.00 95.31 105 ALA A CA 1
ATOM 823 C C . ALA A 1 105 ? 9.534 -7.764 8.553 1.00 95.31 105 ALA A C 1
ATOM 825 O O . ALA A 1 105 ? 9.873 -7.323 9.648 1.00 95.31 105 ALA A O 1
ATOM 826 N N . ARG A 1 106 ? 9.874 -9.003 8.160 1.00 92.19 106 ARG A N 1
ATOM 827 C CA . ARG A 1 106 ? 10.678 -9.936 8.975 1.00 92.19 106 ARG A CA 1
ATOM 828 C C . ARG A 1 106 ? 12.082 -9.409 9.257 1.00 92.19 106 ARG A C 1
ATOM 830 O O . ARG A 1 106 ? 12.529 -9.511 10.391 1.00 92.19 106 ARG A O 1
ATOM 837 N N . LYS A 1 107 ? 12.751 -8.820 8.258 1.00 93.94 107 LYS A N 1
ATOM 838 C CA . LYS A 1 107 ? 14.099 -8.241 8.403 1.00 93.94 107 LYS A CA 1
ATOM 839 C C . LYS A 1 107 ? 14.162 -7.166 9.495 1.00 93.94 107 LYS A C 1
ATOM 841 O O . LYS A 1 107 ? 15.190 -7.035 10.142 1.00 93.94 107 LYS A O 1
ATOM 846 N N . TYR A 1 108 ? 13.076 -6.420 9.687 1.00 95.81 108 TYR A N 1
ATOM 847 C CA . TYR A 1 108 ? 12.956 -5.380 10.715 1.00 95.81 108 TYR A CA 1
ATOM 848 C C . TYR A 1 108 ? 12.121 -5.823 11.927 1.00 95.81 108 TYR A C 1
ATOM 850 O O . TYR A 1 108 ? 11.636 -4.975 12.672 1.00 95.81 108 TYR A O 1
ATOM 858 N N . GLU A 1 109 ? 11.936 -7.135 12.117 1.00 93.06 109 GLU A N 1
ATOM 859 C CA . GLU A 1 109 ? 11.254 -7.736 13.276 1.00 93.06 109 GLU A CA 1
ATOM 860 C C . GLU A 1 109 ? 9.783 -7.297 13.449 1.00 93.06 109 GLU A C 1
ATOM 862 O O . GLU A 1 109 ? 9.263 -7.205 14.559 1.00 93.06 109 GLU A O 1
ATOM 867 N N . ARG A 1 110 ? 9.075 -7.034 12.339 1.00 89.31 110 ARG A N 1
ATOM 868 C CA . ARG A 1 110 ? 7.672 -6.561 12.305 1.00 89.31 110 ARG A CA 1
ATOM 869 C C . ARG A 1 110 ? 6.758 -7.377 11.398 1.00 89.31 110 ARG A C 1
ATOM 871 O O . ARG A 1 110 ? 5.990 -6.835 10.618 1.00 89.31 110 ARG A O 1
ATOM 878 N N . ASN A 1 111 ? 6.823 -8.699 11.495 1.00 81.62 111 ASN A N 1
ATOM 879 C CA . ASN A 1 111 ? 5.898 -9.605 10.800 1.00 81.62 111 ASN A CA 1
ATOM 880 C C . ASN A 1 111 ? 4.984 -10.347 11.795 1.00 81.62 111 ASN A C 1
ATOM 882 O O . ASN A 1 111 ? 4.776 -11.560 11.683 1.00 81.62 111 ASN A O 1
ATOM 886 N N . GLY A 1 112 ? 4.510 -9.631 12.817 1.00 84.69 112 GLY A N 1
ATOM 887 C CA . GLY A 1 112 ? 3.711 -10.190 13.899 1.00 84.69 112 GLY A CA 1
ATOM 888 C C . GLY A 1 112 ? 2.231 -10.322 13.546 1.00 84.69 112 GLY A C 1
ATOM 889 O O . GLY A 1 112 ? 1.773 -9.950 12.465 1.00 84.69 112 GLY A O 1
ATOM 890 N N . GLN A 1 113 ? 1.452 -10.845 14.495 1.00 92.50 113 GLN A N 1
ATOM 891 C CA . GLN A 1 113 ? -0.009 -10.880 14.367 1.00 92.50 113 GLN A CA 1
ATOM 892 C C . GLN A 1 113 ? -0.619 -9.476 14.362 1.00 92.50 113 GLN A C 1
ATOM 894 O O . GLN A 1 113 ? -1.662 -9.260 13.759 1.00 92.50 113 GLN A O 1
ATOM 899 N N . ARG A 1 114 ? 0.049 -8.510 14.999 1.00 94.00 114 ARG A N 1
ATOM 900 C CA . ARG A 1 114 ? -0.431 -7.135 15.112 1.00 94.00 114 ARG A CA 1
ATOM 901 C C . ARG A 1 114 ? -0.501 -6.431 13.762 1.00 94.00 114 ARG A C 1
ATOM 903 O O . ARG A 1 114 ? -1.541 -5.884 13.419 1.00 94.00 114 ARG A O 1
ATOM 910 N N . GLU A 1 115 ? 0.570 -6.478 12.973 1.00 94.69 115 GLU A N 1
ATOM 911 C CA . GLU A 1 115 ? 0.588 -5.867 11.641 1.00 94.69 115 GLU A CA 1
ATOM 912 C C . GLU A 1 115 ? -0.476 -6.485 10.724 1.00 94.69 115 GLU A C 1
ATOM 914 O O . GLU A 1 115 ? -1.161 -5.765 10.001 1.00 94.69 115 GLU A O 1
ATOM 919 N N . LYS A 1 116 ? -0.671 -7.809 10.803 1.00 95.62 116 LYS A N 1
ATOM 920 C CA . LYS A 1 116 ? -1.732 -8.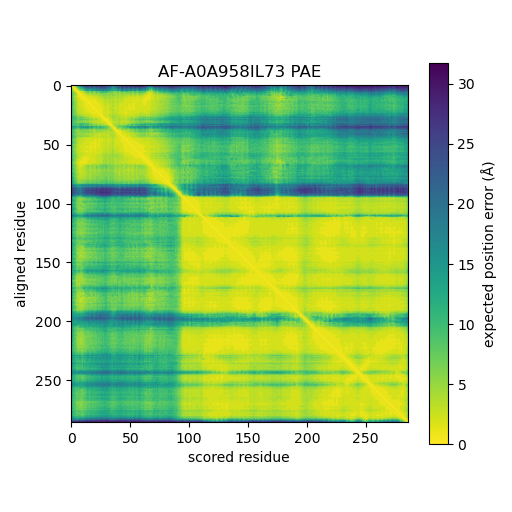512 10.066 1.00 95.62 116 LYS A CA 1
ATOM 921 C C . LYS A 1 116 ? -3.128 -8.103 10.526 1.00 95.62 116 LYS A C 1
ATOM 923 O O . LYS A 1 116 ? -4.007 -7.926 9.692 1.00 95.62 116 LYS A O 1
ATOM 928 N N . HIS A 1 117 ? -3.321 -7.942 11.832 1.00 97.38 117 HIS A N 1
ATOM 929 C CA . HIS A 1 117 ? -4.588 -7.521 12.414 1.00 97.38 117 HIS A CA 1
ATOM 930 C C . HIS A 1 117 ? -4.973 -6.103 11.967 1.00 97.38 117 HIS A C 1
ATOM 932 O O . HIS A 1 117 ? -6.071 -5.899 11.454 1.00 97.38 117 HIS A O 1
ATOM 938 N N . ILE A 1 118 ? -4.036 -5.153 12.049 1.00 97.81 118 ILE A N 1
ATOM 939 C CA . ILE A 1 118 ? -4.227 -3.782 11.551 1.00 97.81 118 ILE A CA 1
ATOM 940 C C . ILE A 1 118 ? -4.499 -3.780 10.042 1.00 97.81 118 ILE A C 1
ATOM 942 O O . ILE A 1 118 ? -5.373 -3.048 9.580 1.00 97.81 118 ILE A O 1
ATOM 946 N N . ALA A 1 119 ? -3.786 -4.603 9.264 1.00 97.88 119 ALA A N 1
ATOM 947 C CA . ALA A 1 119 ? -4.043 -4.732 7.832 1.00 97.88 119 ALA A CA 1
ATOM 948 C C . ALA A 1 119 ? -5.453 -5.267 7.544 1.00 97.88 119 ALA A C 1
ATOM 950 O O . ALA A 1 119 ? -6.125 -4.726 6.672 1.00 97.88 119 ALA A O 1
ATOM 951 N N . GLY A 1 120 ? -5.921 -6.264 8.303 1.00 97.94 120 GLY A N 1
ATOM 952 C CA . GLY A 1 120 ? -7.290 -6.778 8.216 1.00 97.94 120 GLY A CA 1
ATOM 953 C C . GLY A 1 120 ? -8.332 -5.685 8.444 1.00 97.94 120 GLY A C 1
ATOM 954 O O . GLY A 1 120 ? -9.151 -5.439 7.565 1.00 97.94 120 GLY A O 1
ATOM 955 N N . MET A 1 121 ? -8.222 -4.943 9.549 1.00 98.38 121 MET A N 1
ATOM 956 C CA . MET A 1 121 ? -9.143 -3.840 9.856 1.00 98.38 121 MET A CA 1
ATOM 957 C C . MET A 1 121 ? -9.116 -2.728 8.800 1.00 98.38 121 MET A C 1
ATOM 959 O O . MET A 1 121 ? -10.159 -2.218 8.403 1.00 98.38 121 MET A O 1
ATOM 963 N N . ALA A 1 122 ? -7.932 -2.354 8.304 1.00 98.62 122 ALA A N 1
ATOM 964 C CA . ALA A 1 122 ? -7.821 -1.353 7.244 1.00 98.62 122 ALA A CA 1
ATOM 965 C C . ALA A 1 122 ? -8.526 -1.810 5.954 1.00 98.62 122 ALA A C 1
ATOM 967 O O . ALA A 1 122 ? -9.168 -1.003 5.283 1.00 98.62 122 ALA A O 1
ATOM 968 N N . LEU A 1 123 ? -8.423 -3.100 5.622 1.00 98.56 123 LEU A N 1
ATOM 969 C CA . LEU A 1 123 ? -9.093 -3.692 4.468 1.00 98.56 123 LEU A CA 1
ATOM 970 C C . LEU A 1 123 ? -10.605 -3.833 4.670 1.00 98.56 123 LEU A C 1
ATOM 972 O O . LEU A 1 123 ? -11.336 -3.605 3.717 1.00 98.56 123 LEU A O 1
ATOM 976 N N . GLU A 1 124 ? -11.082 -4.127 5.880 1.00 98.12 124 GLU A N 1
ATOM 977 C CA . GLU A 1 124 ? -12.520 -4.120 6.192 1.00 98.12 124 GLU A CA 1
ATOM 978 C C . GLU A 1 124 ? -13.135 -2.733 5.966 1.00 98.12 124 GLU A C 1
ATOM 980 O O . GLU A 1 124 ? -14.183 -2.627 5.328 1.00 98.12 124 GLU A O 1
ATOM 985 N N . ILE A 1 125 ? -12.458 -1.666 6.411 1.00 98.50 125 ILE A N 1
ATOM 986 C CA . ILE A 1 125 ? -12.895 -0.284 6.154 1.00 98.50 125 ILE A CA 1
ATOM 987 C C . ILE A 1 125 ? -12.903 0.001 4.647 1.00 98.50 125 ILE A C 1
ATOM 989 O O . ILE A 1 125 ? -13.865 0.577 4.138 1.00 98.50 125 ILE A O 1
ATOM 993 N N . PHE A 1 126 ? -11.852 -0.401 3.923 1.00 98.69 126 PHE A N 1
ATOM 994 C CA . PHE A 1 126 ? -11.771 -0.234 2.469 1.00 98.69 126 PHE A CA 1
ATOM 995 C C . PHE A 1 126 ? -12.934 -0.937 1.760 1.00 98.69 126 PHE A C 1
ATOM 997 O O . PHE A 1 126 ? -13.657 -0.324 0.982 1.00 98.69 126 PHE A O 1
ATOM 1004 N N . ASP A 1 127 ? -13.149 -2.217 2.050 1.00 98.50 127 ASP A N 1
ATOM 1005 C CA . ASP A 1 127 ? -14.136 -3.029 1.341 1.00 98.50 127 ASP A CA 1
ATOM 1006 C C . ASP A 1 127 ? -15.562 -2.526 1.603 1.00 98.50 127 ASP A C 1
ATOM 1008 O O . ASP A 1 127 ? -16.358 -2.397 0.671 1.00 98.50 127 ASP A O 1
ATOM 1012 N N . GLN A 1 128 ? -15.874 -2.149 2.847 1.00 98.31 128 GLN A N 1
ATOM 1013 C CA . GLN A 1 128 ? -17.208 -1.664 3.206 1.00 98.31 128 GLN A CA 1
ATOM 1014 C C . GLN A 1 128 ? -17.484 -0.236 2.710 1.00 98.31 128 GLN A C 1
ATOM 1016 O O . GLN A 1 128 ? -18.639 0.112 2.482 1.00 98.31 128 GLN A O 1
ATOM 1021 N N . THR A 1 129 ? -16.453 0.579 2.453 1.00 97.88 129 THR A N 1
ATOM 1022 C CA . THR A 1 129 ? -16.608 1.949 1.917 1.00 97.88 129 THR A CA 1
ATOM 1023 C C . THR A 1 129 ? -16.332 2.068 0.415 1.00 97.88 129 THR A C 1
ATOM 1025 O O . THR A 1 129 ? -16.328 3.180 -0.125 1.00 97.88 129 THR A O 1
ATOM 1028 N N . GLN A 1 130 ? -16.186 0.942 -0.298 1.00 97.31 130 GLN A N 1
ATOM 1029 C CA . GLN A 1 130 ? -15.794 0.912 -1.712 1.00 97.31 130 GLN A CA 1
ATOM 1030 C C . GLN A 1 130 ? -16.667 1.784 -2.618 1.00 97.31 130 GLN A C 1
ATOM 1032 O O . GLN A 1 130 ? -16.151 2.466 -3.506 1.00 97.31 130 GLN A O 1
ATOM 1037 N N . LYS A 1 131 ? -17.981 1.812 -2.373 1.00 95.88 131 LYS A N 1
ATOM 1038 C CA . LYS A 1 131 ? -18.931 2.623 -3.151 1.00 95.88 131 LYS A CA 1
ATOM 1039 C C . LYS A 1 131 ? -18.700 4.132 -3.011 1.00 95.88 131 LYS A C 1
ATOM 1041 O O . LYS A 1 131 ? -19.041 4.869 -3.928 1.00 95.88 131 LYS A O 1
ATOM 1046 N N . LEU A 1 132 ? -18.118 4.588 -1.899 1.00 96.62 132 LEU A N 1
ATOM 1047 C CA . LEU A 1 132 ? -17.854 6.006 -1.640 1.00 96.62 132 LEU A CA 1
ATOM 1048 C C . LEU A 1 132 ? -16.539 6.457 -2.278 1.00 96.62 132 LEU A C 1
ATOM 1050 O O . LEU A 1 132 ? -16.478 7.488 -2.944 1.00 96.62 132 LEU A O 1
ATOM 1054 N N . HIS A 1 133 ? -15.471 5.678 -2.102 1.00 96.69 133 HIS A N 1
ATOM 1055 C CA . HIS A 1 133 ? -14.153 6.066 -2.603 1.00 96.69 133 HIS A CA 1
ATOM 1056 C C . HIS A 1 133 ? -13.854 5.574 -4.028 1.00 96.69 133 HIS A C 1
ATOM 1058 O O . HIS A 1 133 ? -12.946 6.104 -4.674 1.00 96.69 133 HIS A O 1
ATOM 1064 N N . GLY A 1 134 ? -14.575 4.576 -4.543 1.00 97.38 134 GLY A N 1
ATOM 1065 C CA . GLY A 1 134 ? -14.449 4.099 -5.926 1.00 97.38 134 GLY A CA 1
ATOM 1066 C C . GLY A 1 134 ? -13.056 3.574 -6.293 1.00 97.38 134 GLY A C 1
ATOM 1067 O O . GLY A 1 134 ? -12.634 3.715 -7.436 1.00 97.38 134 GLY A O 1
ATOM 1068 N N . LEU A 1 135 ? -12.310 3.034 -5.323 1.00 97.88 135 LEU A N 1
ATOM 1069 C CA . LEU A 1 135 ? -10.973 2.462 -5.549 1.00 97.88 135 LEU A CA 1
ATOM 1070 C C . LEU A 1 135 ? -11.076 0.945 -5.762 1.00 97.88 135 LEU A C 1
ATOM 1072 O O . LEU A 1 135 ? -12.032 0.310 -5.307 1.00 97.88 135 LEU A O 1
ATOM 1076 N N . GLY A 1 136 ? -10.096 0.366 -6.455 1.00 96.44 136 GLY A N 1
ATOM 1077 C CA . GLY A 1 136 ? -10.119 -1.028 -6.882 1.00 96.44 136 GLY A CA 1
ATOM 1078 C C . GLY A 1 136 ? -9.113 -1.925 -6.162 1.00 96.44 136 GLY A C 1
ATOM 1079 O O . GLY A 1 136 ? -8.507 -1.588 -5.143 1.00 96.44 136 GLY A O 1
ATOM 1080 N N . THR A 1 137 ? -8.920 -3.114 -6.731 1.00 95.69 137 THR A N 1
ATOM 1081 C CA . THR A 1 137 ? -7.969 -4.123 -6.247 1.00 95.69 137 THR A CA 1
ATOM 1082 C C . THR A 1 137 ? -6.514 -3.630 -6.155 1.00 95.69 137 THR A C 1
ATOM 1084 O O . THR A 1 137 ? -5.838 -4.017 -5.192 1.00 95.69 137 THR A O 1
ATOM 1087 N N . PRO A 1 138 ? -5.995 -2.794 -7.085 1.00 94.44 138 PRO A N 1
ATOM 1088 C CA . PRO A 1 138 ? -4.641 -2.257 -6.966 1.00 94.44 138 PRO A CA 1
ATOM 1089 C C . PRO A 1 138 ? -4.458 -1.427 -5.690 1.00 94.44 138 PRO A C 1
ATOM 1091 O O . PRO A 1 138 ? -3.562 -1.713 -4.897 1.00 94.44 138 PRO A O 1
ATOM 1094 N N . GLU A 1 139 ? -5.349 -0.471 -5.420 1.00 98.31 139 GLU A N 1
ATOM 1095 C CA . GLU A 1 139 ? -5.276 0.390 -4.235 1.00 98.31 139 GLU A CA 1
ATOM 1096 C C . GLU A 1 139 ? -5.495 -0.393 -2.939 1.00 98.31 139 GLU A C 1
ATOM 1098 O O . GLU A 1 139 ? -4.776 -0.177 -1.961 1.00 98.31 139 GLU A O 1
ATOM 1103 N N . ARG A 1 140 ? -6.418 -1.365 -2.953 1.00 98.38 140 ARG A N 1
ATOM 1104 C CA . ARG A 1 140 ? -6.614 -2.308 -1.844 1.00 98.38 140 ARG A CA 1
ATOM 1105 C C . ARG A 1 140 ? -5.314 -3.037 -1.492 1.00 98.38 140 ARG A C 1
ATOM 1107 O O . ARG A 1 140 ? -4.970 -3.199 -0.322 1.00 98.38 140 ARG A O 1
ATOM 1114 N N . SER A 1 141 ? -4.561 -3.455 -2.510 1.00 97.06 141 SER A N 1
ATOM 1115 C CA . SER A 1 141 ? -3.270 -4.126 -2.328 1.00 97.06 141 SER A CA 1
ATOM 1116 C C . SER A 1 141 ? -2.216 -3.180 -1.750 1.00 97.06 141 SER A C 1
ATOM 1118 O O . SER A 1 141 ? -1.494 -3.570 -0.832 1.00 97.06 141 SER A O 1
ATOM 1120 N N . LEU A 1 142 ? -2.155 -1.928 -2.220 1.00 98.19 142 LEU A N 1
ATOM 1121 C CA . LEU A 1 142 ? -1.261 -0.907 -1.658 1.00 98.19 142 LEU A CA 1
ATOM 1122 C C . LEU A 1 142 ? -1.551 -0.652 -0.174 1.00 98.19 142 LEU A C 1
ATOM 1124 O O . LEU A 1 142 ? -0.610 -0.585 0.618 1.00 98.19 142 LEU A O 1
ATOM 1128 N N . LEU A 1 143 ? -2.830 -0.570 0.214 1.00 98.81 143 LEU A N 1
ATOM 1129 C CA . LEU A 1 143 ? -3.239 -0.421 1.613 1.00 98.81 143 LEU A CA 1
ATOM 1130 C C . LEU A 1 143 ? -2.763 -1.596 2.467 1.00 98.81 143 LEU A C 1
ATOM 1132 O O . LEU A 1 143 ? -2.154 -1.380 3.514 1.00 98.81 143 LEU A O 1
ATOM 1136 N N . ASN A 1 144 ? -2.973 -2.828 1.993 1.00 98.31 144 ASN A N 1
ATOM 1137 C CA . ASN A 1 144 ? -2.511 -4.032 2.680 1.00 98.31 144 ASN A CA 1
ATOM 1138 C C . ASN A 1 144 ? -0.991 -4.003 2.911 1.00 98.31 144 ASN A C 1
ATOM 1140 O O . ASN A 1 144 ? -0.515 -4.201 4.027 1.00 98.31 144 ASN A O 1
ATOM 1144 N N . TYR A 1 145 ? -0.206 -3.720 1.868 1.00 98.00 145 TYR A N 1
ATOM 1145 C CA . TYR A 1 145 ? 1.253 -3.692 1.981 1.00 98.00 145 TYR A CA 1
ATOM 1146 C C . TYR A 1 145 ? 1.753 -2.555 2.876 1.00 98.00 145 TYR A C 1
ATOM 1148 O O . TYR A 1 145 ? 2.671 -2.765 3.670 1.00 98.00 145 TYR A O 1
ATOM 1156 N N . ALA A 1 146 ? 1.133 -1.375 2.804 1.00 98.56 146 ALA A N 1
ATOM 1157 C CA . ALA A 1 146 ? 1.442 -0.270 3.703 1.00 98.56 146 ALA A CA 1
ATOM 1158 C C . ALA A 1 146 ? 1.124 -0.624 5.163 1.00 98.56 146 ALA A C 1
ATOM 1160 O O . ALA A 1 146 ? 1.941 -0.361 6.043 1.00 98.56 146 ALA A O 1
ATOM 1161 N N . ALA A 1 147 ? -0.011 -1.275 5.423 1.00 98.31 147 ALA A N 1
ATOM 1162 C CA . ALA A 1 147 ? -0.387 -1.725 6.757 1.00 98.31 147 ALA A CA 1
ATOM 1163 C C . ALA A 1 147 ? 0.595 -2.763 7.319 1.00 98.31 147 ALA A C 1
ATOM 1165 O O . ALA A 1 147 ? 0.986 -2.664 8.477 1.00 98.31 147 ALA A O 1
ATOM 1166 N N . LEU A 1 148 ? 1.089 -3.697 6.506 1.00 97.88 148 LEU A N 1
ATOM 1167 C CA . LEU A 1 148 ? 2.105 -4.660 6.949 1.00 97.88 148 LEU A CA 1
ATOM 1168 C C . LEU A 1 148 ? 3.461 -4.009 7.273 1.00 97.88 148 LEU A C 1
ATOM 1170 O O . LEU A 1 148 ? 4.227 -4.551 8.063 1.00 97.88 148 LEU A O 1
ATOM 1174 N N . LEU A 1 149 ? 3.767 -2.854 6.675 1.00 98.25 149 LEU A N 1
ATOM 1175 C CA . LEU A 1 149 ? 5.063 -2.181 6.808 1.00 98.25 149 LEU A CA 1
ATOM 1176 C C . LEU A 1 149 ? 5.033 -0.933 7.703 1.00 98.25 149 LEU A C 1
ATOM 1178 O O . LEU A 1 149 ? 6.073 -0.308 7.913 1.00 98.25 149 LEU A O 1
ATOM 1182 N N . HIS A 1 150 ? 3.874 -0.542 8.238 1.00 97.88 150 HIS A N 1
ATOM 1183 C CA . HIS A 1 150 ? 3.692 0.774 8.863 1.00 97.88 150 HIS A CA 1
ATOM 1184 C C . HIS A 1 150 ? 4.597 1.033 10.084 1.00 97.88 150 HIS A C 1
ATOM 1186 O O . HIS A 1 150 ? 4.887 2.190 10.407 1.00 97.88 150 HIS A O 1
ATOM 1192 N N . SER A 1 151 ? 5.034 -0.033 10.761 1.00 96.56 151 SER A N 1
ATOM 1193 C CA . SER A 1 151 ? 5.777 -0.001 12.023 1.00 96.56 151 SER A CA 1
ATOM 1194 C C . SER A 1 151 ? 7.258 -0.396 11.901 1.00 96.56 151 SER A C 1
ATOM 1196 O O . SER A 1 151 ? 7.968 -0.302 12.902 1.00 96.56 151 SER A O 1
ATOM 1198 N N . ILE A 1 152 ? 7.765 -0.774 10.715 1.00 97.81 152 ILE A N 1
ATOM 1199 C CA . ILE A 1 152 ? 9.142 -1.306 10.538 1.00 97.81 152 ILE A CA 1
ATOM 1200 C C . ILE A 1 152 ? 10.234 -0.338 11.008 1.00 97.81 152 ILE A C 1
ATOM 1202 O O . ILE A 1 152 ? 11.270 -0.742 11.524 1.00 97.81 152 ILE A O 1
ATOM 1206 N N . GLY A 1 153 ? 9.984 0.967 10.910 1.00 97.62 153 GLY A N 1
ATOM 1207 C CA . GLY A 1 153 ? 10.901 2.007 11.363 1.00 97.62 153 GLY A CA 1
ATOM 1208 C C . GLY A 1 153 ? 11.078 2.082 12.879 1.00 97.62 153 GLY A C 1
ATOM 1209 O O . GLY A 1 153 ? 11.978 2.785 13.333 1.00 97.62 153 GLY A O 1
ATOM 1210 N N . GLN A 1 154 ? 10.261 1.372 13.668 1.00 96.38 154 GLN A N 1
ATOM 1211 C CA . GLN A 1 154 ? 10.471 1.255 15.115 1.00 96.38 154 GLN A CA 1
ATOM 1212 C C . GLN A 1 154 ? 11.756 0.491 15.446 1.00 96.38 154 GLN A C 1
ATOM 1214 O O . GLN A 1 154 ? 12.295 0.703 16.524 1.00 96.38 154 GLN A O 1
ATOM 1219 N N . TYR A 1 155 ? 12.265 -0.325 14.514 1.00 96.81 155 TYR A N 1
ATOM 1220 C CA . TYR A 1 155 ? 13.583 -0.952 14.623 1.00 96.81 155 TYR A CA 1
ATOM 1221 C C . TYR A 1 155 ? 14.711 0.086 14.749 1.00 96.81 155 TYR A C 1
ATOM 1223 O O . TYR A 1 155 ? 15.689 -0.137 15.447 1.00 96.81 155 TYR A O 1
ATOM 1231 N N . ILE A 1 156 ? 14.560 1.248 14.099 1.00 96.44 156 ILE A N 1
ATOM 1232 C CA . ILE A 1 156 ? 15.509 2.365 14.213 1.00 96.44 156 ILE A CA 1
ATOM 1233 C C . ILE A 1 156 ? 15.204 3.184 15.468 1.00 96.44 156 ILE A C 1
ATOM 1235 O O . ILE A 1 156 ? 16.082 3.431 16.290 1.00 96.44 156 ILE A O 1
ATOM 1239 N N . ASN A 1 157 ? 13.965 3.671 15.593 1.00 95.56 157 ASN A N 1
ATOM 1240 C CA . ASN A 1 157 ? 13.538 4.459 16.746 1.00 95.56 157 ASN A CA 1
ATOM 1241 C C . ASN A 1 157 ? 12.008 4.530 16.836 1.00 95.56 157 ASN A C 1
ATOM 1243 O O . ASN A 1 157 ? 11.316 4.741 15.836 1.00 95.56 157 ASN A O 1
ATOM 1247 N N . PHE A 1 158 ? 11.464 4.464 18.053 1.00 92.75 158 PHE A N 1
ATOM 1248 C CA . PHE A 1 158 ? 10.045 4.723 18.313 1.00 92.75 158 PHE A CA 1
ATOM 1249 C C . PHE A 1 158 ? 9.635 6.165 17.982 1.00 92.75 158 PHE A C 1
ATOM 1251 O O . PHE A 1 158 ? 8.534 6.427 17.469 1.00 92.75 158 PHE A O 1
ATOM 1258 N N . LYS A 1 159 ? 10.504 7.143 18.249 1.00 94.31 159 LYS A N 1
ATOM 1259 C CA . LYS A 1 159 ? 10.249 8.534 17.885 1.00 94.31 159 LYS A CA 1
ATOM 1260 C C . LYS A 1 159 ? 10.280 8.650 16.366 1.00 94.31 159 LYS A C 1
ATOM 1262 O O . LYS A 1 159 ? 11.248 8.315 15.709 1.00 94.31 159 LYS A O 1
ATOM 1267 N N . SER A 1 160 ? 9.186 9.159 15.804 1.00 93.50 160 SER A N 1
ATOM 1268 C CA . SER A 1 160 ? 9.065 9.403 14.361 1.00 93.50 160 SER A CA 1
ATOM 1269 C C . SER A 1 160 ? 9.226 8.163 13.466 1.00 93.50 160 SER A C 1
ATOM 1271 O O . SER A 1 160 ? 9.507 8.317 12.282 1.00 93.50 160 SER A O 1
ATOM 1273 N N . TYR A 1 161 ? 8.919 6.962 13.977 1.00 96.56 161 TYR A N 1
ATOM 1274 C CA . TYR A 1 161 ? 9.037 5.703 13.224 1.00 96.56 161 TYR A CA 1
ATOM 1275 C C . TYR A 1 161 ? 8.347 5.694 11.851 1.00 96.56 161 TYR A C 1
ATOM 1277 O O . TYR A 1 161 ? 8.794 4.998 10.953 1.00 96.56 161 TYR A O 1
ATOM 1285 N N . HIS A 1 162 ? 7.284 6.472 11.644 1.00 96.31 162 HIS A N 1
ATOM 1286 C CA . HIS A 1 162 ? 6.604 6.609 10.349 1.00 96.31 162 HIS A CA 1
ATOM 1287 C C . HIS A 1 162 ? 7.516 7.218 9.265 1.00 96.31 162 HIS A C 1
ATOM 1289 O O . HIS A 1 162 ? 7.424 6.847 8.100 1.00 96.31 162 HIS A O 1
ATOM 1295 N N . ARG A 1 163 ? 8.442 8.114 9.644 1.00 96.00 163 ARG A N 1
ATOM 1296 C CA . ARG A 1 163 ? 9.472 8.657 8.742 1.00 96.00 163 ARG A CA 1
ATOM 1297 C C . ARG A 1 163 ? 10.540 7.615 8.434 1.00 96.00 163 ARG A C 1
ATOM 1299 O O . ARG A 1 163 ? 10.892 7.436 7.277 1.00 96.00 163 ARG A O 1
ATOM 1306 N N . HIS A 1 164 ? 11.004 6.902 9.459 1.00 97.62 164 HIS A N 1
ATOM 1307 C CA . HIS A 1 164 ? 11.969 5.812 9.301 1.00 97.62 164 HIS A CA 1
ATOM 1308 C C . HIS A 1 164 ? 11.403 4.672 8.446 1.00 97.62 164 HIS A C 1
ATOM 1310 O O . HIS A 1 164 ? 12.094 4.160 7.577 1.00 97.62 164 HIS A O 1
ATOM 1316 N N . SER A 1 165 ? 10.125 4.337 8.626 1.00 98.00 165 SER A N 1
ATOM 1317 C CA . SER A 1 165 ? 9.437 3.314 7.835 1.00 98.00 165 SER A CA 1
ATOM 1318 C C . SER A 1 165 ? 9.345 3.734 6.369 1.00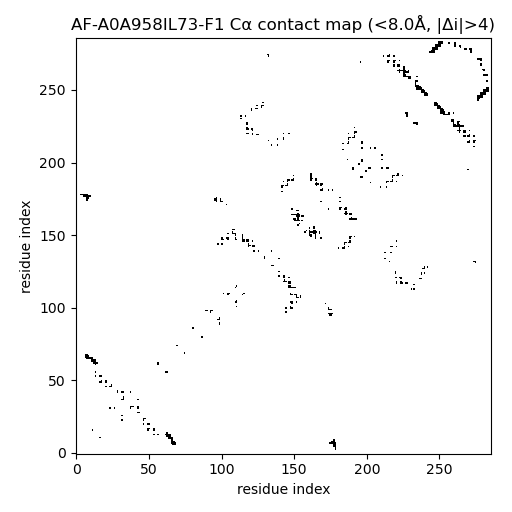 98.00 165 SER A C 1
ATOM 1320 O O . SER A 1 165 ? 9.742 2.959 5.508 1.00 98.00 165 SER A O 1
ATOM 1322 N N . LYS A 1 166 ? 8.935 4.983 6.074 1.00 97.00 166 LYS A N 1
ATOM 1323 C CA . LYS A 1 166 ? 9.000 5.532 4.706 1.00 97.00 166 LYS A CA 1
ATOM 1324 C C . LYS A 1 166 ? 10.408 5.422 4.127 1.00 97.00 166 LYS A C 1
ATOM 1326 O O . LYS A 1 166 ? 10.559 4.915 3.025 1.00 97.00 166 LYS A O 1
ATOM 1331 N N . TYR A 1 167 ? 11.423 5.859 4.874 1.00 96.31 167 TYR A N 1
ATOM 1332 C CA . TYR A 1 167 ? 12.812 5.824 4.421 1.00 96.31 167 TYR A CA 1
ATOM 1333 C C . TYR A 1 167 ? 13.270 4.405 4.063 1.00 96.31 167 TYR A C 1
ATOM 1335 O O . TYR A 1 167 ? 13.819 4.203 2.983 1.00 96.31 167 TYR A O 1
ATOM 1343 N N . ILE A 1 168 ? 12.992 3.425 4.927 1.00 97.94 168 ILE A N 1
ATOM 1344 C CA . ILE A 1 168 ? 13.301 2.014 4.672 1.00 97.94 168 ILE A CA 1
ATOM 1345 C C . ILE A 1 168 ? 12.584 1.533 3.407 1.00 97.94 168 ILE A C 1
ATOM 1347 O O . ILE A 1 168 ? 13.230 0.972 2.530 1.00 97.94 168 ILE A O 1
ATOM 1351 N N . ILE A 1 169 ? 11.273 1.773 3.287 1.00 97.19 169 ILE A N 1
ATOM 1352 C CA . ILE A 1 169 ? 10.464 1.318 2.144 1.00 97.19 169 ILE A CA 1
ATOM 1353 C C . ILE A 1 169 ? 11.011 1.882 0.831 1.00 97.19 169 ILE A C 1
ATOM 1355 O O . ILE A 1 169 ? 11.193 1.127 -0.121 1.00 97.19 169 ILE A O 1
ATOM 1359 N N . SER A 1 170 ? 11.339 3.176 0.801 1.00 93.88 170 SER A N 1
ATOM 1360 C CA . SER A 1 170 ? 11.872 3.852 -0.385 1.00 93.88 170 SER A CA 1
ATOM 1361 C C . SER A 1 170 ? 13.218 3.300 -0.867 1.00 93.88 170 SER A C 1
ATOM 1363 O O . SER A 1 170 ? 13.557 3.501 -2.025 1.00 93.88 170 SER A O 1
ATOM 1365 N N . HIS A 1 171 ? 13.971 2.594 -0.017 1.00 93.50 171 HIS A N 1
ATOM 1366 C CA . HIS A 1 171 ? 15.292 2.047 -0.355 1.00 93.50 171 HIS A CA 1
ATOM 1367 C C . HIS A 1 171 ? 15.356 0.515 -0.239 1.00 93.50 171 HIS A C 1
ATOM 1369 O O . HIS A 1 171 ? 16.427 -0.076 -0.351 1.00 93.50 171 HIS A O 1
ATOM 1375 N N . ALA A 1 172 ? 14.219 -0.149 -0.016 1.00 89.31 172 ALA A N 1
ATOM 1376 C CA . ALA A 1 172 ? 14.155 -1.590 0.217 1.00 89.31 172 ALA A CA 1
ATOM 1377 C C . ALA A 1 172 ? 14.194 -2.441 -1.063 1.00 89.31 172 ALA A C 1
ATOM 1379 O O . ALA A 1 172 ? 14.263 -3.664 -0.948 1.00 89.31 172 ALA A O 1
ATOM 1380 N N . GLN A 1 173 ? 14.135 -1.821 -2.251 1.00 87.25 173 GLN A N 1
ATOM 1381 C CA . GLN A 1 173 ? 14.084 -2.508 -3.553 1.00 87.25 173 GLN A CA 1
ATOM 1382 C C . GLN A 1 173 ? 13.011 -3.614 -3.575 1.00 87.25 173 GLN A C 1
ATOM 1384 O O . GLN A 1 173 ? 13.292 -4.795 -3.798 1.00 87.25 173 GLN A O 1
ATOM 1389 N N . LEU A 1 174 ? 11.762 -3.237 -3.271 1.00 90.25 174 LEU A N 1
ATOM 1390 C CA . LEU A 1 174 ? 10.648 -4.180 -3.184 1.00 90.25 174 LEU A CA 1
ATOM 1391 C C . LEU A 1 174 ? 10.393 -4.857 -4.539 1.00 90.25 174 LEU A C 1
ATOM 1393 O O . LEU A 1 174 ? 10.063 -4.214 -5.533 1.00 90.25 174 LEU A O 1
ATOM 1397 N N . ARG A 1 175 ? 10.501 -6.188 -4.579 1.00 87.62 175 ARG A N 1
ATOM 1398 C CA . ARG A 1 175 ? 10.337 -6.966 -5.812 1.00 87.62 175 ARG A CA 1
ATOM 1399 C C . ARG A 1 175 ? 8.876 -7.015 -6.249 1.00 87.62 175 ARG A C 1
ATOM 1401 O O . ARG A 1 175 ? 7.998 -7.370 -5.461 1.00 87.62 175 ARG A O 1
ATOM 1408 N N . GLY A 1 176 ? 8.646 -6.752 -7.534 1.00 87.12 176 GLY A N 1
ATOM 1409 C CA . GLY A 1 176 ? 7.320 -6.766 -8.156 1.00 87.12 1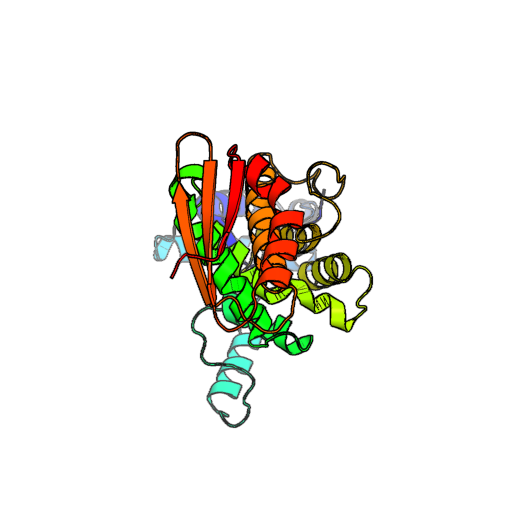76 GLY A CA 1
ATOM 1410 C C . GLY A 1 176 ? 6.523 -5.476 -7.958 1.00 87.12 176 GLY A C 1
ATOM 1411 O O . GLY A 1 176 ? 5.315 -5.499 -8.171 1.00 87.12 176 GLY A O 1
ATOM 1412 N N . PHE A 1 177 ? 7.176 -4.397 -7.524 1.00 91.69 177 PHE A N 1
ATOM 1413 C CA . PHE A 1 177 ? 6.590 -3.066 -7.399 1.00 91.69 177 PHE A CA 1
ATOM 1414 C C . PHE A 1 177 ? 7.295 -2.107 -8.350 1.00 91.69 177 PHE A C 1
ATOM 1416 O O . PHE A 1 177 ? 8.511 -2.219 -8.517 1.00 91.69 177 PHE A O 1
ATOM 1423 N N . THR A 1 178 ? 6.543 -1.169 -8.919 1.00 90.88 178 THR A N 1
ATOM 1424 C CA . THR A 1 178 ? 7.124 -0.018 -9.622 1.00 90.88 178 THR A CA 1
ATOM 1425 C C . THR A 1 178 ? 7.613 1.033 -8.626 1.00 90.88 178 THR A C 1
ATOM 1427 O O . THR A 1 178 ? 7.171 1.063 -7.470 1.00 90.88 178 THR A O 1
ATOM 1430 N N . ASP A 1 179 ? 8.480 1.945 -9.070 1.00 89.56 179 ASP A N 1
ATOM 1431 C CA . ASP A 1 179 ? 8.948 3.066 -8.243 1.00 89.56 179 ASP A CA 1
ATOM 1432 C C . ASP A 1 179 ? 7.773 3.938 -7.756 1.00 89.56 179 ASP A C 1
ATOM 1434 O O . ASP A 1 179 ? 7.756 4.391 -6.607 1.00 89.56 179 ASP A O 1
ATOM 1438 N N . GLU A 1 180 ? 6.737 4.113 -8.586 1.00 90.12 180 GLU A N 1
ATOM 1439 C CA . GLU A 1 180 ? 5.517 4.833 -8.205 1.00 90.12 180 GLU A CA 1
ATOM 1440 C C . GLU A 1 180 ? 4.736 4.125 -7.089 1.00 90.12 180 GLU A C 1
ATOM 1442 O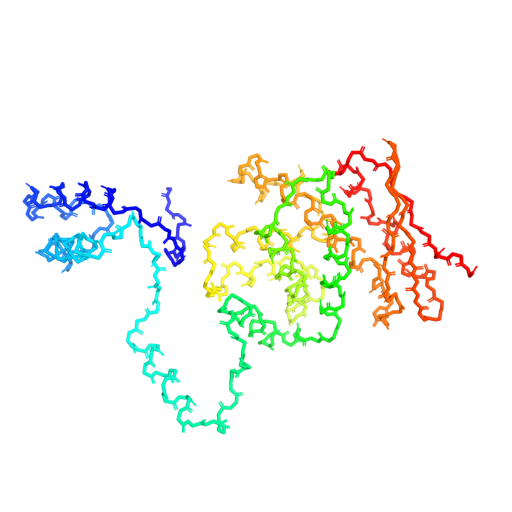 O . GLU A 1 180 ? 4.259 4.770 -6.149 1.00 90.12 180 GLU A O 1
ATOM 1447 N N . GLU A 1 181 ? 4.612 2.797 -7.155 1.00 94.19 181 GLU A N 1
ATOM 1448 C CA . GLU A 1 181 ? 3.948 2.017 -6.110 1.00 94.19 181 GLU A CA 1
ATOM 1449 C C . GLU A 1 181 ? 4.747 2.047 -4.801 1.00 94.19 181 GLU A C 1
ATOM 1451 O O . GLU A 1 181 ? 4.160 2.217 -3.729 1.00 94.19 181 GLU A O 1
ATOM 1456 N N . VAL A 1 182 ? 6.080 1.935 -4.866 1.00 95.06 182 VAL A N 1
ATOM 1457 C CA . VAL A 1 182 ? 6.963 2.065 -3.693 1.00 95.06 182 VAL A CA 1
ATOM 1458 C C . VAL A 1 182 ? 6.820 3.453 -3.066 1.00 95.06 182 VAL A C 1
ATOM 1460 O O . VAL A 1 182 ? 6.692 3.572 -1.842 1.00 95.06 182 VAL A O 1
ATOM 1463 N N . LEU A 1 183 ? 6.776 4.505 -3.889 1.00 93.44 183 LEU A N 1
ATOM 1464 C CA . LEU A 1 183 ? 6.554 5.878 -3.444 1.00 93.44 183 LEU A CA 1
ATOM 1465 C C . LEU A 1 183 ? 5.191 6.037 -2.756 1.00 93.44 183 LEU A C 1
ATOM 1467 O O . LEU A 1 183 ? 5.110 6.667 -1.695 1.00 93.44 183 LEU A O 1
ATOM 1471 N N . LEU A 1 184 ? 4.123 5.467 -3.322 1.00 95.94 184 LEU A N 1
ATOM 1472 C CA . LEU A 1 184 ? 2.791 5.496 -2.717 1.00 95.94 184 LEU A CA 1
ATOM 1473 C C . LEU A 1 184 ? 2.760 4.750 -1.381 1.00 95.94 184 LEU A C 1
ATOM 1475 O O . LEU A 1 184 ? 2.329 5.334 -0.388 1.00 95.94 184 LEU A O 1
ATOM 1479 N N . ILE A 1 185 ? 3.270 3.517 -1.312 1.00 97.81 185 ILE A N 1
ATOM 1480 C CA . ILE A 1 185 ? 3.322 2.725 -0.068 1.00 97.81 185 ILE A CA 1
ATOM 1481 C C . ILE A 1 185 ? 4.108 3.476 1.010 1.00 97.81 185 ILE A C 1
ATOM 1483 O O . ILE A 1 185 ? 3.630 3.634 2.136 1.00 97.81 185 ILE A O 1
ATOM 1487 N N . GLY A 1 186 ? 5.284 4.004 0.660 1.00 96.88 186 GLY A N 1
ATOM 1488 C CA . GLY A 1 186 ? 6.109 4.793 1.571 1.00 96.88 186 GLY A CA 1
ATOM 1489 C C . GLY A 1 186 ? 5.378 6.030 2.096 1.00 96.88 186 GLY A C 1
ATOM 1490 O O . GLY A 1 186 ? 5.467 6.341 3.285 1.00 96.88 186 GLY A O 1
ATOM 1491 N N . ASN A 1 187 ? 4.606 6.722 1.253 1.00 96.56 187 ASN A N 1
ATOM 1492 C CA . ASN A 1 187 ? 3.821 7.878 1.682 1.00 96.56 187 ASN A CA 1
ATOM 1493 C C . ASN A 1 187 ? 2.583 7.498 2.511 1.00 96.56 187 ASN A C 1
ATOM 1495 O O . ASN A 1 187 ? 2.311 8.169 3.507 1.00 96.56 187 ASN A O 1
ATOM 1499 N N . ILE A 1 188 ? 1.876 6.410 2.194 1.00 97.88 188 ILE A N 1
ATOM 1500 C CA . ILE A 1 188 ? 0.770 5.906 3.032 1.00 97.88 188 ILE A CA 1
ATOM 1501 C C . ILE A 1 188 ? 1.302 5.631 4.446 1.00 97.88 188 ILE A C 1
ATOM 1503 O O . ILE A 1 188 ? 0.766 6.134 5.435 1.00 97.88 188 ILE A O 1
ATOM 1507 N N . VAL A 1 189 ? 2.449 4.953 4.544 1.00 97.69 189 VAL A N 1
ATOM 1508 C CA . VAL A 1 189 ? 3.147 4.712 5.813 1.00 97.69 189 VAL A CA 1
ATOM 1509 C C . VAL A 1 189 ? 3.659 6.006 6.458 1.00 97.69 189 VAL A C 1
ATOM 1511 O O . VAL A 1 189 ? 3.626 6.149 7.676 1.00 97.69 189 VAL A O 1
ATOM 1514 N N . ARG A 1 190 ? 4.101 7.006 5.702 1.00 95.69 190 ARG A N 1
ATOM 1515 C CA . ARG A 1 190 ? 4.540 8.293 6.267 1.00 95.69 190 ARG A CA 1
ATOM 1516 C C . ARG A 1 190 ? 3.416 9.069 6.941 1.00 95.69 190 ARG A C 1
ATOM 1518 O O . ARG A 1 190 ? 3.684 9.784 7.912 1.00 95.69 190 ARG A O 1
ATOM 1525 N N . PHE A 1 191 ? 2.203 8.973 6.406 1.00 95.75 191 PHE A N 1
ATOM 1526 C CA . PHE A 1 191 ? 1.062 9.793 6.809 1.00 95.75 191 PHE A CA 1
ATOM 1527 C C . PHE A 1 191 ? 0.006 9.032 7.625 1.00 95.75 191 PHE A C 1
ATOM 1529 O O . PHE A 1 191 ? -0.946 9.652 8.109 1.00 95.75 191 PHE A O 1
ATOM 1536 N N . HIS A 1 192 ? 0.224 7.742 7.915 1.00 94.81 192 HIS A N 1
ATOM 1537 C CA . HIS A 1 192 ? -0.635 6.971 8.827 1.00 94.81 192 HIS A CA 1
ATOM 1538 C C . HIS A 1 192 ? -0.642 7.495 10.278 1.00 94.81 192 HIS A C 1
ATOM 1540 O O . HIS A 1 192 ? -1.366 6.980 11.122 1.00 94.81 192 HIS A O 1
ATOM 1546 N N . ARG A 1 193 ? 0.192 8.487 10.621 1.00 91.12 193 ARG A N 1
ATOM 1547 C CA . ARG A 1 193 ? 0.164 9.162 11.925 1.00 91.12 193 ARG A CA 1
ATOM 1548 C C . ARG A 1 193 ? 0.781 10.554 11.873 1.00 91.12 193 ARG A C 1
ATOM 1550 O O . ARG A 1 193 ? 1.599 10.860 11.009 1.00 91.12 193 ARG A O 1
ATOM 1557 N N . LYS A 1 194 ? 0.461 11.367 12.885 1.00 88.31 194 LYS A N 1
ATOM 1558 C CA . LYS A 1 194 ? 0.902 12.767 13.019 1.00 88.31 194 LYS A CA 1
ATOM 1559 C C . LYS A 1 194 ? 0.429 13.607 11.824 1.00 88.31 194 LYS A C 1
ATOM 1561 O O . LYS A 1 194 ? -0.779 13.673 11.610 1.00 88.31 194 LYS A O 1
ATOM 1566 N N . SER A 1 195 ? 1.355 14.219 11.080 1.00 84.81 195 SER A N 1
ATOM 1567 C CA . SER A 1 195 ? 1.089 15.096 9.934 1.00 84.81 195 SER A CA 1
ATOM 1568 C C . SER A 1 195 ? 0.216 14.422 8.880 1.00 84.81 195 SER A C 1
ATOM 1570 O O . SER A 1 195 ? 0.351 13.220 8.656 1.00 84.81 195 SER A O 1
ATOM 1572 N N . GLU A 1 196 ? -0.599 15.210 8.193 1.00 79.44 196 GLU A N 1
ATOM 1573 C CA . GLU A 1 196 ? -1.413 14.767 7.062 1.00 79.44 196 GLU A CA 1
ATOM 1574 C C . GLU A 1 196 ? -0.778 15.133 5.713 1.00 79.44 196 GLU A C 1
ATOM 1576 O O . GLU A 1 196 ? -0.014 16.104 5.653 1.00 79.44 196 GLU A O 1
ATOM 1581 N N . PRO A 1 197 ? -1.120 14.415 4.623 1.00 75.94 197 PRO A N 1
ATOM 1582 C CA . PRO A 1 197 ? -0.529 14.644 3.306 1.00 75.94 197 PRO A CA 1
ATOM 1583 C C . PRO A 1 197 ? -0.724 16.077 2.794 1.00 75.94 197 PRO A C 1
ATOM 1585 O O . PRO A 1 197 ? 0.207 16.663 2.255 1.00 75.94 197 PRO A O 1
ATOM 1588 N N . GLN A 1 198 ? -1.909 16.667 3.006 1.00 69.56 198 GLN A N 1
ATOM 1589 C CA . GLN A 1 198 ? -2.303 17.972 2.445 1.00 69.56 198 GLN A CA 1
ATOM 1590 C C . GLN A 1 198 ? -1.376 19.137 2.832 1.00 69.56 198 GLN A C 1
ATOM 1592 O O . GLN A 1 198 ? -1.342 20.144 2.135 1.00 69.56 198 GLN A O 1
ATOM 1597 N N . LYS A 1 199 ? -0.617 19.004 3.924 1.00 65.06 199 LYS A N 1
ATOM 1598 C CA . LYS A 1 199 ? 0.246 20.061 4.471 1.00 65.06 199 LYS A CA 1
ATOM 1599 C C . LYS A 1 199 ? 1.733 19.833 4.174 1.00 65.06 199 LYS A C 1
ATOM 1601 O O . LYS A 1 199 ? 2.576 20.435 4.833 1.00 65.06 199 LYS A O 1
ATOM 1606 N N . SER A 1 200 ? 2.073 18.912 3.268 1.00 73.62 200 SER A N 1
ATOM 1607 C CA . SER A 1 200 ? 3.454 18.464 3.078 1.00 73.62 200 SER A CA 1
ATOM 1608 C C . SER A 1 200 ? 3.984 18.704 1.671 1.00 73.62 200 SER A C 1
ATOM 1610 O O . SER A 1 200 ? 3.424 18.245 0.680 1.00 73.62 200 SER A O 1
ATOM 1612 N N . ASP A 1 201 ? 5.160 19.317 1.609 1.00 75.19 201 ASP A N 1
ATOM 1613 C CA . ASP A 1 201 ? 5.952 19.423 0.386 1.00 75.19 201 ASP A CA 1
ATOM 1614 C C . ASP A 1 201 ? 6.413 18.057 -0.148 1.00 75.19 201 ASP A C 1
ATOM 1616 O O . ASP A 1 201 ? 6.694 17.924 -1.336 1.00 75.19 201 ASP A O 1
ATOM 1620 N N . GLU A 1 202 ? 6.415 17.020 0.701 1.00 75.12 202 GLU A N 1
ATOM 1621 C CA . GLU A 1 202 ? 6.838 15.654 0.357 1.00 75.12 202 GLU A CA 1
ATOM 1622 C C . GLU A 1 202 ? 5.923 14.963 -0.675 1.00 75.12 202 GLU A C 1
ATOM 1624 O O . GLU A 1 202 ? 6.265 13.884 -1.154 1.00 75.12 202 GLU A O 1
ATOM 1629 N N . ILE A 1 203 ? 4.756 15.542 -0.990 1.00 83.25 203 ILE A N 1
ATOM 1630 C CA . ILE A 1 203 ? 3.789 14.994 -1.957 1.00 83.25 203 ILE A CA 1
ATOM 1631 C C . ILE A 1 203 ? 3.621 15.869 -3.208 1.00 83.25 203 ILE A C 1
ATOM 1633 O O . ILE A 1 203 ? 2.693 15.651 -3.992 1.00 83.25 203 ILE A O 1
ATOM 1637 N N . LYS A 1 204 ? 4.491 16.871 -3.404 1.00 80.38 204 LYS A N 1
ATOM 1638 C CA . LYS A 1 204 ? 4.427 17.791 -4.552 1.00 80.38 204 LYS A CA 1
ATOM 1639 C C . LYS A 1 204 ? 4.504 17.057 -5.892 1.00 80.38 204 LYS A C 1
ATOM 1641 O O . LYS A 1 204 ? 3.752 17.406 -6.799 1.00 80.38 204 LYS A O 1
ATOM 1646 N N . ASP A 1 205 ? 5.292 15.991 -5.959 1.00 80.69 205 ASP A N 1
ATOM 1647 C CA . ASP A 1 205 ? 5.499 15.219 -7.188 1.00 80.69 205 ASP A CA 1
ATOM 1648 C C . ASP A 1 205 ? 4.363 14.228 -7.496 1.00 80.69 205 ASP A C 1
ATOM 1650 O O . ASP A 1 205 ? 4.303 13.680 -8.592 1.00 80.69 205 ASP A O 1
ATOM 1654 N N . LEU A 1 206 ? 3.423 14.015 -6.565 1.00 88.44 206 LEU A N 1
ATOM 1655 C CA . LEU A 1 206 ? 2.272 13.141 -6.799 1.00 88.44 206 LEU A CA 1
ATOM 1656 C C . LEU A 1 206 ? 1.214 13.837 -7.661 1.00 88.44 206 LEU A C 1
ATOM 1658 O O . LEU A 1 206 ? 0.816 14.976 -7.382 1.00 88.44 206 LEU A O 1
ATOM 1662 N N . SER A 1 207 ? 0.680 13.109 -8.642 1.00 91.31 207 SER A N 1
ATOM 1663 C CA . SER A 1 207 ? -0.491 13.519 -9.422 1.00 91.31 207 SER A CA 1
ATOM 1664 C C . SER A 1 207 ? -1.729 13.711 -8.536 1.00 91.31 207 SER A C 1
ATOM 1666 O O . SER A 1 207 ? -1.820 13.180 -7.427 1.00 91.31 207 SER A O 1
ATOM 1668 N N . LYS A 1 208 ? -2.742 14.435 -9.034 1.00 91.19 208 LYS A N 1
ATOM 1669 C CA . LYS A 1 208 ? -4.009 14.632 -8.301 1.00 91.19 208 LYS A CA 1
ATOM 1670 C C . LYS A 1 208 ? -4.656 13.301 -7.894 1.00 91.19 208 LYS A C 1
ATOM 1672 O O . LYS A 1 208 ? -5.105 13.174 -6.757 1.00 91.19 208 LYS A O 1
ATOM 1677 N N . ASN A 1 209 ? -4.645 12.307 -8.786 1.00 93.56 209 ASN A N 1
ATOM 1678 C CA . ASN A 1 209 ? -5.191 10.983 -8.495 1.00 93.56 209 ASN A CA 1
ATOM 1679 C C . ASN A 1 209 ? -4.382 10.255 -7.408 1.00 93.56 209 ASN A C 1
ATOM 1681 O O . ASN A 1 209 ? -4.952 9.782 -6.431 1.00 93.56 209 ASN A O 1
ATOM 1685 N N . GLN A 1 210 ? -3.048 10.247 -7.512 1.00 94.31 210 GLN A N 1
ATOM 1686 C CA . GLN A 1 210 ? -2.177 9.653 -6.489 1.00 94.31 210 GLN A CA 1
ATOM 1687 C C . GLN A 1 210 ? -2.356 10.325 -5.121 1.00 94.31 210 GLN A C 1
ATOM 1689 O O . GLN A 1 210 ? -2.378 9.642 -4.100 1.00 94.31 210 GLN A O 1
ATOM 1694 N N . ARG A 1 211 ? -2.541 11.653 -5.076 1.00 94.19 211 ARG A N 1
ATOM 1695 C CA . ARG A 1 211 ? -2.840 12.375 -3.828 1.00 94.19 211 ARG A CA 1
ATOM 1696 C C . ARG A 1 211 ? -4.186 11.968 -3.234 1.00 94.19 211 ARG A C 1
ATOM 1698 O O . ARG A 1 211 ? -4.260 11.800 -2.020 1.00 94.19 211 ARG A O 1
ATOM 1705 N N . ARG A 1 212 ? -5.221 11.789 -4.063 1.00 95.12 212 ARG A N 1
ATOM 1706 C CA . ARG A 1 212 ? -6.537 11.293 -3.627 1.00 95.12 212 ARG A CA 1
ATOM 1707 C C . ARG A 1 212 ? -6.423 9.888 -3.032 1.00 95.12 212 ARG A C 1
ATOM 1709 O O . ARG A 1 212 ? -6.854 9.679 -1.903 1.00 95.12 212 ARG A O 1
ATOM 1716 N N . ILE A 1 213 ? -5.771 8.966 -3.745 1.00 97.12 213 ILE A N 1
ATOM 1717 C CA . ILE A 1 213 ? -5.505 7.600 -3.264 1.00 97.12 213 ILE A CA 1
ATOM 1718 C C . ILE A 1 213 ? -4.755 7.649 -1.928 1.00 97.12 213 ILE A C 1
ATOM 1720 O O . ILE A 1 213 ? -5.194 7.054 -0.950 1.00 97.12 213 ILE A O 1
ATOM 1724 N N . LEU A 1 214 ? -3.666 8.418 -1.850 1.00 96.81 214 LEU A N 1
ATOM 1725 C CA . LEU A 1 214 ? -2.881 8.568 -0.627 1.00 96.81 214 LEU A CA 1
ATOM 1726 C C . LEU A 1 214 ? -3.722 9.067 0.556 1.00 96.81 214 LEU A C 1
ATOM 1728 O O . LEU A 1 214 ? -3.582 8.538 1.655 1.00 96.81 214 LEU A O 1
ATOM 1732 N N . GLN A 1 215 ? -4.568 10.080 0.355 1.00 95.38 215 GLN A N 1
ATOM 1733 C CA . GLN A 1 215 ? -5.410 10.636 1.418 1.00 95.38 215 GLN A CA 1
ATOM 1734 C C . GLN A 1 215 ? -6.380 9.589 1.969 1.00 95.38 215 GLN A C 1
ATOM 1736 O O . GLN A 1 215 ? -6.428 9.403 3.183 1.00 95.38 215 GLN A O 1
ATOM 1741 N N . ILE A 1 216 ? -7.073 8.866 1.087 1.00 97.81 216 ILE A N 1
ATOM 1742 C CA . ILE A 1 216 ? -8.034 7.823 1.464 1.00 97.81 216 ILE A CA 1
ATOM 1743 C C . ILE A 1 216 ? -7.319 6.682 2.199 1.00 97.81 216 ILE A C 1
ATOM 1745 O O . ILE A 1 216 ? -7.658 6.361 3.337 1.00 97.81 216 ILE A O 1
ATOM 1749 N N . LEU A 1 217 ? -6.275 6.108 1.592 1.00 98.56 217 LEU A N 1
ATOM 1750 C CA . LEU A 1 217 ? -5.601 4.930 2.141 1.00 98.56 217 LEU A CA 1
ATOM 1751 C C . LEU A 1 217 ? -4.852 5.237 3.447 1.00 98.56 217 LEU A C 1
ATOM 1753 O O . LEU A 1 217 ? -4.892 4.444 4.388 1.00 98.56 217 LEU A O 1
ATOM 1757 N N . ALA A 1 218 ? -4.189 6.395 3.547 1.00 97.81 218 ALA A N 1
ATOM 1758 C CA . ALA A 1 218 ? -3.531 6.793 4.790 1.00 97.81 218 ALA A CA 1
ATOM 1759 C C . ALA A 1 218 ? -4.548 7.048 5.909 1.00 97.81 218 ALA A C 1
ATOM 1761 O O . ALA A 1 218 ? -4.263 6.724 7.060 1.00 97.81 218 ALA A O 1
ATOM 1762 N N . ALA A 1 219 ? -5.723 7.600 5.594 1.00 97.75 219 ALA A N 1
ATOM 1763 C CA . ALA A 1 219 ? -6.783 7.823 6.569 1.00 97.75 219 ALA A CA 1
ATOM 1764 C C . ALA A 1 219 ? -7.402 6.510 7.077 1.00 97.75 219 ALA A C 1
ATOM 1766 O O . ALA A 1 219 ? -7.571 6.349 8.283 1.00 97.75 219 ALA A O 1
ATOM 1767 N N . MET A 1 220 ? -7.638 5.533 6.197 1.00 98.56 220 MET A N 1
ATOM 1768 C CA . MET A 1 220 ? -8.077 4.191 6.604 1.00 98.56 220 MET A CA 1
ATOM 1769 C C . MET A 1 220 ? -7.057 3.529 7.535 1.00 98.56 220 MET A C 1
ATOM 1771 O O . MET A 1 220 ? -7.410 3.033 8.605 1.00 98.56 220 MET A O 1
ATOM 1775 N N . LEU A 1 221 ? -5.769 3.596 7.181 1.00 98.62 221 LEU A N 1
ATOM 1776 C CA . LEU A 1 221 ? -4.707 3.040 8.017 1.00 98.62 221 LEU A CA 1
ATOM 1777 C C . LEU A 1 221 ? -4.590 3.762 9.372 1.00 98.62 221 LEU A C 1
ATOM 1779 O O . LEU A 1 221 ? -4.286 3.123 10.375 1.00 98.62 221 LEU A O 1
ATOM 1783 N N . ARG A 1 222 ? -4.860 5.075 9.436 1.00 97.56 222 ARG A N 1
ATOM 1784 C CA . ARG A 1 222 ? -4.917 5.830 10.705 1.00 97.56 222 ARG A CA 1
ATOM 1785 C C . ARG A 1 222 ? -5.983 5.284 11.641 1.00 97.56 222 ARG A C 1
ATOM 1787 O O . ARG A 1 222 ? -5.688 5.077 12.816 1.00 97.56 222 ARG A O 1
ATOM 1794 N N . VAL A 1 223 ? -7.191 5.062 11.125 1.00 98.19 223 VAL A N 1
ATOM 1795 C CA . VAL A 1 223 ? -8.308 4.527 11.911 1.00 98.19 223 VAL A CA 1
ATOM 1796 C C . VAL A 1 223 ? -7.991 3.106 12.369 1.00 98.19 223 VAL A C 1
ATOM 1798 O O . VAL A 1 223 ? -8.074 2.836 13.562 1.00 98.19 223 VAL A O 1
ATOM 1801 N N . ALA A 1 224 ? -7.501 2.240 11.477 1.00 98.31 224 ALA A N 1
ATOM 1802 C CA . ALA A 1 224 ? -7.109 0.873 11.827 1.00 98.31 224 ALA A CA 1
ATOM 1803 C C . ALA A 1 224 ? -6.005 0.811 12.902 1.00 98.31 224 ALA A C 1
ATOM 1805 O O . ALA A 1 224 ? -6.078 0.003 13.820 1.00 98.31 224 ALA A O 1
ATOM 1806 N N . VAL A 1 225 ? -4.998 1.692 12.844 1.00 97.31 225 VAL A N 1
ATOM 1807 C CA . VAL A 1 225 ? -3.975 1.804 13.904 1.00 97.31 225 VAL A CA 1
ATOM 1808 C C . VAL A 1 225 ? -4.571 2.347 15.211 1.00 97.31 225 VAL A C 1
ATOM 1810 O O . VAL A 1 225 ? -4.106 1.988 16.292 1.00 97.31 225 VAL A O 1
ATOM 1813 N N . GLY A 1 226 ? -5.581 3.217 15.129 1.00 97.12 226 GLY A N 1
ATOM 1814 C CA . GLY A 1 226 ? -6.330 3.715 16.282 1.00 97.12 226 GLY A CA 1
ATOM 1815 C C . GLY A 1 226 ? -7.170 2.638 16.972 1.00 97.12 226 GLY A C 1
ATOM 1816 O O . GLY A 1 226 ? -7.245 2.651 18.193 1.00 97.12 226 GLY A O 1
ATOM 1817 N N . LEU A 1 227 ? -7.722 1.695 16.206 1.00 97.62 227 LEU A N 1
ATOM 1818 C CA . LEU A 1 227 ? -8.505 0.552 16.692 1.00 97.62 227 LEU A CA 1
ATOM 1819 C C . LEU A 1 227 ? -7.662 -0.547 17.368 1.00 97.62 227 LEU A C 1
ATOM 1821 O O . LEU A 1 227 ? -8.217 -1.462 17.962 1.00 97.62 227 LEU A O 1
ATOM 1825 N N . ASP A 1 228 ? -6.333 -0.461 17.291 1.00 96.38 228 ASP A N 1
ATOM 1826 C CA . ASP A 1 228 ? -5.394 -1.313 18.036 1.00 96.38 228 ASP A CA 1
ATOM 1827 C C . ASP A 1 228 ? -4.489 -0.443 18.931 1.00 96.38 228 ASP A 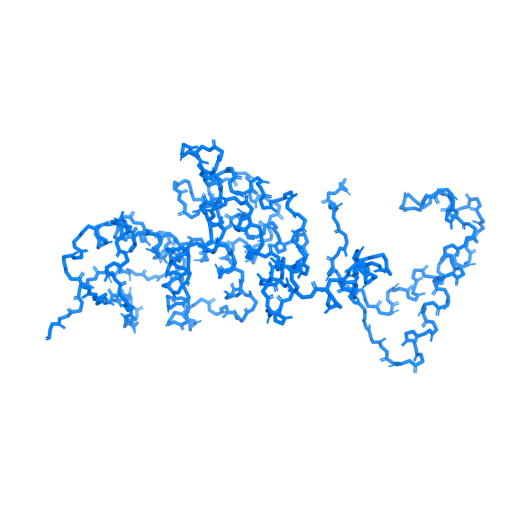C 1
ATOM 1829 O O . ASP A 1 228 ? -3.257 -0.580 18.988 1.00 96.38 228 ASP A O 1
ATOM 1833 N N . ARG A 1 229 ? -5.099 0.532 19.617 1.00 94.00 229 ARG A N 1
ATOM 1834 C CA . ARG A 1 229 ? -4.389 1.479 20.485 1.00 94.00 229 ARG A CA 1
ATOM 1835 C C . ARG A 1 229 ? -3.795 0.773 21.694 1.00 94.00 229 ARG A C 1
ATOM 1837 O O . ARG A 1 229 ? -2.665 1.114 22.071 1.00 94.00 229 ARG A O 1
ATOM 1844 N N . GLY A 1 230 ? -4.544 -0.172 22.265 1.00 89.94 230 GLY A N 1
ATOM 1845 C CA . GLY A 1 230 ? -4.121 -1.020 23.380 1.00 89.94 230 GLY A CA 1
ATOM 1846 C C . GLY A 1 230 ? -3.067 -2.062 22.996 1.00 89.94 230 GLY A C 1
ATOM 1847 O O . GLY A 1 230 ? -2.363 -2.559 23.869 1.00 89.94 230 GLY A O 1
ATOM 1848 N N . GLN A 1 231 ? -2.891 -2.341 21.696 1.00 92.50 231 GLN A N 1
ATOM 1849 C CA . GLN A 1 231 ? -2.026 -3.411 21.161 1.00 92.50 231 GLN A CA 1
ATOM 1850 C C . GLN A 1 231 ? -2.414 -4.818 21.636 1.00 92.50 231 GLN A C 1
ATOM 1852 O O . GLN A 1 231 ? -1.604 -5.744 21.614 1.00 92.50 231 GLN A O 1
ATOM 1857 N N . THR A 1 232 ? -3.652 -4.967 22.087 1.00 92.50 232 THR A N 1
ATOM 1858 C CA . THR A 1 232 ? -4.240 -6.202 22.607 1.00 92.50 232 THR A CA 1
ATOM 1859 C C . THR A 1 232 ? -5.006 -6.958 21.530 1.00 92.50 232 THR A C 1
ATOM 1861 O O . THR A 1 232 ? -5.449 -8.079 21.782 1.00 92.50 232 THR A O 1
ATOM 1864 N N . GLN A 1 233 ? -5.165 -6.370 20.333 1.00 94.94 233 GLN A N 1
ATOM 1865 C CA . GLN A 1 233 ? -5.998 -6.913 19.261 1.00 94.94 233 GLN A CA 1
ATOM 1866 C C . GLN A 1 233 ? -7.422 -7.191 19.765 1.00 94.94 233 GLN A C 1
ATOM 1868 O O . GLN A 1 233 ? -8.004 -8.227 19.440 1.00 94.94 233 GLN A O 1
ATOM 1873 N N . SER A 1 234 ? -7.939 -6.339 20.657 1.00 94.88 234 SER A N 1
ATOM 1874 C CA . SER A 1 234 ? -9.219 -6.569 21.329 1.00 94.88 234 SER A CA 1
ATOM 1875 C C . SER A 1 234 ? -10.384 -6.466 20.353 1.00 94.88 234 SER A C 1
ATOM 1877 O O . SER A 1 234 ? -11.266 -7.325 20.378 1.00 94.88 234 SER A O 1
ATOM 1879 N N . VAL A 1 235 ? -10.349 -5.477 19.455 1.00 96.50 235 VAL A N 1
ATOM 1880 C CA . VAL A 1 235 ? -11.278 -5.354 18.326 1.00 96.50 235 VAL A CA 1
ATOM 1881 C C . VAL A 1 235 ? -11.087 -6.549 17.394 1.00 96.50 235 VAL A C 1
ATOM 1883 O O . VAL A 1 235 ? -9.962 -6.922 17.081 1.00 96.50 235 VAL A O 1
ATOM 1886 N N . LYS A 1 236 ? -12.171 -7.206 16.981 1.00 95.06 236 LYS A N 1
ATOM 1887 C CA . LYS A 1 236 ? -12.134 -8.406 16.130 1.00 95.06 236 LYS A CA 1
ATOM 1888 C C . LYS A 1 236 ? -12.843 -8.228 14.803 1.00 95.06 236 LYS A C 1
ATOM 1890 O O . LYS A 1 236 ? -12.452 -8.901 13.856 1.00 95.06 236 LYS A O 1
ATOM 1895 N N . GLN A 1 237 ? -13.844 -7.360 14.746 1.00 93.62 237 GLN A N 1
ATOM 1896 C CA . GLN A 1 237 ? -14.648 -7.159 13.551 1.00 93.62 237 GLN A CA 1
ATOM 1897 C C . GLN A 1 237 ? -15.188 -5.732 13.505 1.00 93.62 237 GLN A C 1
ATOM 1899 O O . GLN A 1 237 ? -15.492 -5.141 14.547 1.00 93.62 237 GLN A O 1
ATOM 1904 N N . LEU A 1 238 ? -15.312 -5.211 12.286 1.00 96.94 238 LEU A N 1
ATOM 1905 C CA . LEU A 1 238 ? -15.948 -3.937 11.984 1.00 96.94 238 LEU A CA 1
ATOM 1906 C C . LEU A 1 238 ? -17.198 -4.172 11.131 1.00 96.94 238 LEU A C 1
ATOM 1908 O O . LEU A 1 238 ? -17.145 -4.880 10.123 1.00 96.94 238 LEU A O 1
ATOM 1912 N N . ALA A 1 239 ? -18.306 -3.538 11.496 1.00 96.81 239 ALA A N 1
ATOM 1913 C CA . ALA A 1 239 ? -19.498 -3.436 10.660 1.00 96.81 239 ALA A CA 1
ATOM 1914 C C . ALA A 1 239 ? -19.777 -1.959 10.380 1.00 96.81 239 ALA A C 1
ATOM 1916 O O . ALA A 1 239 ? -19.774 -1.142 11.300 1.00 96.81 239 ALA A O 1
ATOM 1917 N N . LEU A 1 240 ? -19.952 -1.608 9.109 1.00 97.00 240 LEU A N 1
ATOM 1918 C CA . LEU A 1 240 ? -20.169 -0.235 8.681 1.00 97.00 240 LEU A CA 1
ATOM 1919 C C . LEU A 1 240 ? -21.567 -0.072 8.094 1.00 97.00 240 LEU A C 1
ATOM 1921 O O . LEU A 1 240 ? -21.931 -0.753 7.135 1.00 97.00 240 LEU A O 1
ATOM 1925 N N . GLU A 1 241 ? -22.307 0.895 8.621 1.00 96.62 241 GLU A N 1
ATOM 1926 C CA . GLU A 1 241 ? -23.580 1.342 8.066 1.00 96.62 241 GLU A CA 1
ATOM 1927 C C . GLU A 1 241 ? -23.382 2.705 7.407 1.00 96.62 241 GLU A C 1
ATOM 1929 O O . GLU A 1 241 ? -22.915 3.659 8.032 1.00 96.62 241 GLU A O 1
ATOM 1934 N N . ILE A 1 242 ? -23.681 2.783 6.110 1.00 96.25 242 ILE A N 1
ATOM 1935 C CA . ILE A 1 242 ? -23.476 3.990 5.308 1.00 96.25 242 ILE A CA 1
ATOM 1936 C C . ILE A 1 242 ? -24.825 4.652 5.064 1.00 96.25 242 ILE A C 1
ATOM 1938 O O . ILE A 1 242 ? -25.681 4.099 4.376 1.00 96.25 242 ILE A O 1
ATOM 1942 N N . GLU A 1 243 ? -24.961 5.872 5.568 1.00 93.69 243 GLU A N 1
ATOM 1943 C CA . GLU A 1 243 ? -26.094 6.756 5.329 1.00 93.69 243 GLU A CA 1
ATOM 1944 C C . GLU A 1 243 ? -25.688 7.957 4.455 1.00 93.69 243 GLU A C 1
ATOM 1946 O O . GLU A 1 243 ? -24.512 8.200 4.159 1.00 93.69 243 GLU A O 1
ATOM 1951 N N . ASP A 1 244 ? -26.668 8.777 4.072 1.00 88.25 244 ASP A N 1
ATOM 1952 C CA . ASP A 1 244 ? -26.465 9.913 3.166 1.00 88.25 244 ASP A CA 1
ATOM 1953 C C . ASP A 1 244 ? -25.463 10.954 3.676 1.00 88.25 244 ASP A C 1
ATOM 1955 O O . ASP A 1 244 ? -24.806 11.606 2.865 1.00 88.25 244 ASP A O 1
ATOM 1959 N N . LYS A 1 245 ? -25.338 11.136 4.997 1.00 90.75 245 LYS A N 1
ATOM 1960 C CA . LYS A 1 245 ? -24.463 12.157 5.613 1.00 90.75 245 LYS A CA 1
ATOM 1961 C C . LYS A 1 245 ? -23.458 11.601 6.618 1.00 90.75 245 LYS A C 1
ATOM 1963 O O . LYS A 1 245 ? -22.524 12.318 6.990 1.00 90.75 245 LYS A O 1
ATOM 1968 N N . GLN A 1 246 ? -23.631 10.353 7.039 1.00 96.06 246 GLN A N 1
ATOM 1969 C CA . GLN A 1 246 ? -22.836 9.744 8.095 1.00 96.06 246 GLN A CA 1
ATOM 1970 C C . GLN A 1 246 ? -22.514 8.282 7.797 1.00 96.06 246 GLN A C 1
ATOM 1972 O O . GLN A 1 246 ? -23.222 7.616 7.049 1.00 96.06 246 GLN A O 1
ATOM 1977 N N . ILE A 1 247 ? -21.421 7.806 8.377 1.00 97.56 247 ILE A N 1
ATOM 1978 C CA . ILE A 1 247 ? -21.029 6.403 8.400 1.00 97.56 247 ILE A CA 1
ATOM 1979 C C . ILE A 1 247 ? -20.925 6.009 9.869 1.00 97.56 247 ILE A C 1
ATOM 1981 O O . ILE A 1 247 ? -20.159 6.624 10.615 1.00 97.56 247 ILE A O 1
ATOM 1985 N N . HIS A 1 248 ? -21.660 4.982 10.273 1.00 97.44 248 HIS A N 1
ATOM 1986 C CA . HIS A 1 248 ? -21.489 4.365 11.584 1.00 97.44 248 HIS A CA 1
ATOM 1987 C C . HIS A 1 248 ? -20.534 3.192 11.450 1.00 97.44 248 HIS A C 1
ATOM 1989 O O . HIS A 1 248 ? -20.714 2.343 10.582 1.00 97.44 248 HIS A O 1
ATOM 1995 N N . ILE A 1 249 ? -19.491 3.164 12.273 1.00 97.69 249 ILE A N 1
ATOM 1996 C CA . ILE A 1 249 ? -18.555 2.048 12.385 1.00 97.69 249 ILE A CA 1
ATOM 1997 C C . ILE A 1 249 ? -18.799 1.386 13.736 1.00 97.69 249 ILE A C 1
ATOM 1999 O O . ILE A 1 249 ? -18.352 1.881 14.773 1.00 97.69 249 ILE A O 1
ATOM 2003 N N . PHE A 1 250 ? -19.476 0.247 13.703 1.00 97.50 250 PHE A N 1
ATOM 2004 C CA . PHE A 1 250 ? -19.666 -0.617 14.854 1.00 97.50 250 PHE A CA 1
ATOM 2005 C C . PHE A 1 250 ? -18.459 -1.530 15.012 1.00 97.50 250 PHE A C 1
ATOM 2007 O O . PHE A 1 250 ? -18.062 -2.231 14.077 1.00 97.50 250 PHE A O 1
ATOM 2014 N N . ILE A 1 251 ? -17.877 -1.537 16.206 1.00 96.44 251 ILE A N 1
ATOM 2015 C CA . ILE A 1 251 ? -16.752 -2.406 16.541 1.00 96.44 251 ILE A CA 1
ATOM 2016 C C . ILE A 1 251 ? -17.205 -3.484 17.522 1.00 96.44 251 ILE A C 1
ATOM 2018 O O . ILE A 1 251 ? -17.886 -3.197 18.508 1.00 96.44 251 ILE A O 1
ATOM 2022 N N . SER A 1 252 ? -16.800 -4.726 17.285 1.00 95.81 252 SER A N 1
ATOM 2023 C CA . SER A 1 252 ? -17.016 -5.832 18.221 1.00 95.81 252 SER A CA 1
ATOM 2024 C C . SER A 1 252 ? -15.697 -6.534 18.522 1.00 95.81 252 SER A C 1
ATOM 2026 O O . SER A 1 252 ? -14.750 -6.508 17.730 1.00 95.81 252 SER A O 1
ATOM 2028 N N . GLY A 1 253 ? -15.584 -7.113 19.715 1.00 94.25 253 GLY A N 1
ATOM 2029 C CA . GLY A 1 253 ? -14.303 -7.590 20.212 1.00 94.25 253 GLY A CA 1
ATOM 2030 C C . GLY A 1 253 ? -14.368 -8.214 21.598 1.00 94.25 253 GLY A C 1
ATOM 2031 O O . GLY A 1 253 ? -15.441 -8.458 22.142 1.00 94.25 253 GLY A O 1
ATOM 2032 N N . LYS A 1 254 ? -13.194 -8.499 22.162 1.00 92.12 254 LYS A N 1
ATOM 2033 C CA . LYS A 1 254 ? -13.050 -9.089 23.497 1.00 92.12 254 LYS A CA 1
ATOM 2034 C C . LYS A 1 254 ? -12.693 -8.023 24.529 1.00 92.12 254 LYS A C 1
ATOM 2036 O O . LYS A 1 254 ? -11.761 -7.257 24.311 1.00 92.12 254 LYS A O 1
ATOM 2041 N N . GLY A 1 255 ? -13.346 -8.083 25.687 1.00 90.50 255 GLY A N 1
ATOM 2042 C CA . GLY A 1 255 ? -13.035 -7.228 26.832 1.00 90.50 255 GLY A CA 1
ATOM 2043 C C . GLY A 1 255 ? -13.478 -5.778 26.647 1.00 90.50 255 GLY A C 1
ATOM 2044 O O . GLY A 1 255 ? -14.403 -5.490 25.889 1.00 90.50 255 GLY A O 1
ATOM 2045 N N . ASP A 1 256 ? -12.820 -4.883 27.380 1.00 91.44 256 ASP A N 1
ATOM 2046 C CA . ASP A 1 256 ? -13.034 -3.441 27.289 1.00 91.44 256 ASP A CA 1
ATOM 2047 C C . ASP A 1 256 ? -12.372 -2.873 26.020 1.00 91.44 256 ASP A C 1
ATOM 2049 O O . ASP A 1 256 ? -11.190 -3.117 25.765 1.00 91.44 256 ASP A O 1
ATOM 2053 N N . LEU A 1 257 ? -13.153 -2.135 25.224 1.00 95.25 257 LEU A N 1
ATOM 2054 C CA . LEU A 1 257 ? -12.743 -1.532 23.952 1.00 95.25 257 LEU A CA 1
ATOM 2055 C C . LEU A 1 257 ? -12.633 0.001 24.031 1.00 95.25 257 LEU A C 1
ATOM 2057 O O . LEU A 1 257 ? -12.347 0.637 23.016 1.00 95.25 257 LEU A O 1
ATOM 2061 N N . GLU A 1 258 ? -12.837 0.619 25.200 1.00 94.81 258 GLU A N 1
ATOM 2062 C CA . GLU A 1 258 ? -12.877 2.083 25.340 1.00 94.81 258 GLU A CA 1
ATOM 2063 C C . GLU A 1 258 ? -11.572 2.763 24.898 1.00 94.81 258 GLU A C 1
ATOM 2065 O O . GLU A 1 258 ? -11.590 3.812 24.247 1.00 94.81 258 GLU A O 1
ATOM 2070 N N . LEU A 1 259 ? -10.416 2.148 25.178 1.00 95.69 259 LEU A N 1
ATOM 2071 C CA . LEU A 1 259 ? -9.120 2.684 24.750 1.00 95.69 259 LEU A CA 1
ATOM 2072 C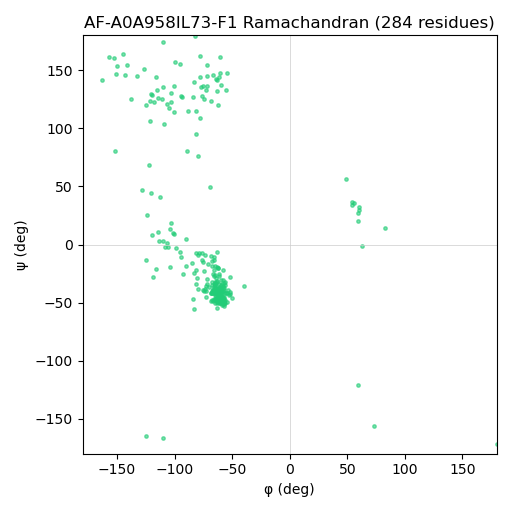 C . LEU A 1 259 ? -8.960 2.681 23.220 1.00 95.69 259 LEU A C 1
ATOM 2074 O O . LEU A 1 259 ? -8.395 3.624 22.653 1.00 95.69 259 LEU A O 1
ATOM 2078 N N . ASP A 1 260 ? -9.448 1.634 22.556 1.00 96.38 260 ASP A N 1
ATOM 2079 C CA . ASP A 1 260 ? -9.392 1.486 21.101 1.00 96.38 260 ASP A CA 1
ATOM 2080 C C . ASP A 1 260 ? -10.417 2.406 20.416 1.00 96.38 260 ASP A C 1
ATOM 2082 O O . ASP A 1 260 ? -10.078 3.090 19.447 1.00 96.38 260 ASP A O 1
ATOM 2086 N N . LEU A 1 261 ? -11.625 2.544 20.983 1.00 96.38 261 LEU A N 1
ATOM 2087 C CA . LEU A 1 261 ? -12.619 3.541 20.564 1.00 96.38 261 LEU A CA 1
ATOM 2088 C C . LEU A 1 261 ? -12.054 4.956 20.641 1.00 96.38 261 LEU A C 1
ATOM 2090 O O . LEU A 1 261 ? -12.112 5.712 19.668 1.00 96.38 261 LEU A O 1
ATOM 2094 N N . TRP A 1 262 ? -11.471 5.321 21.783 1.00 96.75 262 TRP A N 1
ATOM 2095 C CA . TRP A 1 262 ? -10.837 6.622 21.966 1.00 96.75 262 TRP A CA 1
ATOM 2096 C C . TRP A 1 262 ? -9.712 6.851 20.946 1.00 96.75 262 TRP A C 1
ATOM 2098 O O . TRP A 1 262 ? -9.605 7.935 20.358 1.00 96.75 262 TRP A O 1
ATOM 2108 N N . GLY A 1 263 ? -8.889 5.826 20.701 1.00 96.25 263 GLY A N 1
ATOM 2109 C CA . GLY A 1 263 ? -7.799 5.863 19.730 1.00 96.25 263 GLY A CA 1
ATOM 2110 C C . GLY A 1 263 ? -8.284 6.120 18.304 1.00 96.25 263 GLY A C 1
ATOM 2111 O O . GLY A 1 263 ? -7.746 6.999 17.624 1.00 96.25 263 GLY A O 1
ATOM 2112 N N . ALA A 1 264 ? -9.313 5.393 17.871 1.00 96.69 264 ALA A N 1
ATOM 2113 C CA . ALA A 1 264 ? -9.907 5.516 16.546 1.00 96.69 264 ALA A CA 1
ATOM 2114 C C . ALA A 1 264 ? -10.622 6.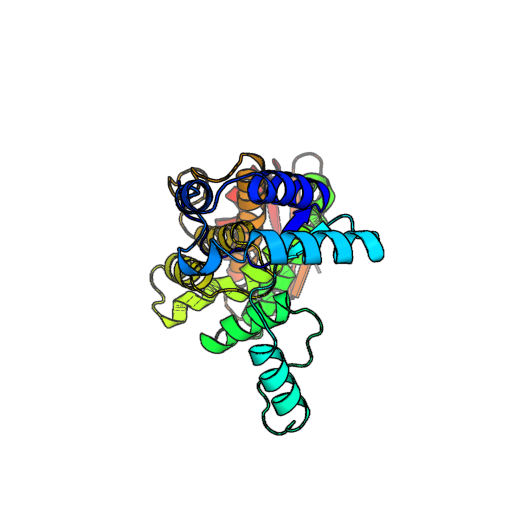862 16.351 1.00 96.69 264 ALA A C 1
ATOM 2116 O O . ALA A 1 264 ? -10.336 7.568 15.383 1.00 96.69 264 ALA A O 1
ATOM 2117 N N . ARG A 1 265 ? -11.468 7.277 17.308 1.00 97.38 265 ARG A N 1
ATOM 2118 C CA . ARG A 1 265 ? -12.212 8.554 17.269 1.00 97.38 265 ARG A CA 1
ATOM 2119 C C . ARG A 1 265 ? -11.284 9.758 17.131 1.00 97.38 265 ARG A C 1
ATOM 2121 O O . ARG A 1 265 ? -11.547 10.671 16.359 1.00 97.38 265 ARG A O 1
ATOM 2128 N N . ARG A 1 266 ? -10.137 9.743 17.813 1.00 96.00 266 ARG A N 1
ATOM 2129 C CA . ARG A 1 266 ? -9.139 10.820 17.718 1.00 96.00 266 ARG A CA 1
ATOM 2130 C C . ARG A 1 266 ? -8.453 10.904 16.345 1.00 96.00 266 ARG A C 1
ATOM 2132 O O . ARG A 1 266 ? -7.813 11.910 16.037 1.00 96.00 266 ARG A O 1
ATOM 2139 N N . LEU A 1 267 ? -8.520 9.846 15.541 1.00 95.50 267 LEU A N 1
ATOM 2140 C CA . LEU A 1 267 ? -7.808 9.722 14.268 1.00 95.50 267 LEU A CA 1
ATOM 2141 C C . LEU A 1 267 ? -8.734 9.685 13.045 1.00 95.50 267 LEU A C 1
ATOM 2143 O O . LEU A 1 267 ? -8.217 9.545 11.936 1.00 95.50 267 LEU A O 1
ATOM 2147 N N . VAL A 1 268 ? -10.049 9.834 13.233 1.00 96.69 268 VAL A N 1
ATOM 2148 C CA . VAL A 1 268 ? -11.067 9.621 12.192 1.00 96.69 268 VAL A CA 1
ATOM 2149 C C . VAL A 1 268 ? -11.242 10.794 11.225 1.00 96.69 268 VAL A C 1
ATOM 2151 O O . VAL A 1 268 ? -11.538 10.571 10.057 1.00 96.69 268 VAL A O 1
ATOM 2154 N N . GLU A 1 269 ? -10.985 12.030 11.660 1.00 96.19 269 GLU A N 1
ATOM 2155 C CA . GLU A 1 269 ? -11.253 13.253 10.879 1.00 96.19 269 GLU A CA 1
ATOM 2156 C C . GLU A 1 269 ? -10.663 13.248 9.445 1.00 96.19 269 GLU A C 1
ATOM 2158 O O . GLU A 1 269 ? -11.349 13.654 8.503 1.00 96.19 269 GLU A O 1
ATOM 2163 N N . PRO A 1 270 ? -9.431 12.750 9.193 1.00 95.44 270 PRO A N 1
ATOM 2164 C CA . PRO A 1 270 ? -8.924 12.642 7.826 1.00 95.44 270 PRO A CA 1
ATOM 2165 C C . PRO A 1 270 ? -9.747 11.692 6.946 1.00 95.44 270 PRO A C 1
ATOM 2167 O O . PRO A 1 270 ? -9.826 11.912 5.739 1.00 95.44 270 PRO A O 1
ATOM 2170 N N . LEU A 1 271 ? -10.342 10.644 7.529 1.00 97.00 271 LEU A N 1
ATOM 2171 C CA . LEU A 1 271 ? -11.196 9.700 6.809 1.00 97.00 271 LEU A CA 1
ATOM 2172 C C . LEU A 1 271 ? -12.561 10.326 6.519 1.00 97.00 271 LEU A C 1
ATOM 2174 O O . LEU A 1 271 ? -13.050 10.182 5.403 1.00 97.00 271 LEU A O 1
ATOM 2178 N N . GLU A 1 272 ? -13.113 11.094 7.463 1.00 97.12 272 GLU A N 1
ATOM 2179 C CA . GLU A 1 272 ? -14.343 11.868 7.246 1.00 97.12 272 GLU A CA 1
ATOM 2180 C C . GLU A 1 272 ? -14.200 12.815 6.052 1.00 97.12 272 GLU A C 1
ATOM 2182 O O . GLU A 1 272 ? -15.039 12.841 5.152 1.00 97.12 272 GLU A O 1
ATOM 2187 N N . ARG A 1 273 ? -13.085 13.557 6.000 1.00 95.31 273 ARG A N 1
ATOM 2188 C CA . ARG A 1 273 ? -12.769 14.442 4.871 1.00 95.31 273 ARG A CA 1
ATOM 2189 C C . ARG A 1 273 ? -12.566 13.681 3.566 1.00 95.31 273 ARG A C 1
ATOM 2191 O O . ARG A 1 273 ? -13.001 14.159 2.526 1.00 95.31 273 ARG A O 1
ATOM 2198 N N . ALA A 1 274 ? -11.894 12.532 3.603 1.00 94.62 274 ALA A N 1
ATOM 2199 C CA . ALA A 1 274 ? -11.601 11.750 2.402 1.00 94.62 274 ALA A CA 1
ATOM 2200 C C . ALA A 1 274 ? -12.841 11.061 1.806 1.00 94.62 274 ALA A C 1
ATOM 2202 O O . ALA A 1 274 ? -12.884 10.850 0.595 1.00 94.62 274 ALA A O 1
ATOM 2203 N N . LEU A 1 275 ? -13.821 10.705 2.643 1.00 95.88 275 LEU A N 1
ATOM 2204 C CA . LEU A 1 275 ? -15.087 10.086 2.234 1.00 95.88 275 LEU A CA 1
ATOM 2205 C C . LEU A 1 275 ? -16.245 11.087 2.132 1.00 95.88 275 LEU A C 1
ATOM 2207 O O . LEU A 1 275 ? -17.344 10.702 1.749 1.00 95.88 275 LEU A O 1
ATOM 2211 N N . GLU A 1 276 ? -16.003 12.355 2.474 1.00 95.31 276 GLU A N 1
ATOM 2212 C CA . GLU A 1 276 ? -16.994 13.436 2.485 1.00 95.31 276 GLU A CA 1
ATOM 2213 C C . GLU A 1 276 ? -18.228 13.115 3.350 1.00 95.31 276 GLU A C 1
ATOM 2215 O O . GLU A 1 276 ? -19.358 13.472 3.011 1.00 95.31 276 GLU A O 1
ATOM 2220 N N . ARG A 1 277 ? -18.034 12.416 4.473 1.00 96.12 277 ARG A N 1
ATOM 2221 C CA . ARG A 1 277 ? -19.096 11.979 5.395 1.00 96.12 277 ARG A CA 1
ATOM 2222 C C . ARG A 1 277 ? -18.615 12.062 6.835 1.00 96.12 277 ARG A C 1
ATOM 2224 O O . ARG A 1 277 ? -17.445 11.812 7.103 1.00 96.12 277 ARG A O 1
ATOM 2231 N N . LYS A 1 278 ? -19.513 12.385 7.767 1.00 97.44 278 LYS A N 1
ATOM 2232 C CA . LYS A 1 278 ? -19.216 12.260 9.203 1.00 97.44 278 LYS A CA 1
ATOM 2233 C C . LYS A 1 278 ? -19.057 10.787 9.566 1.00 97.44 278 LYS A C 1
ATOM 2235 O O . LYS A 1 278 ? -19.750 9.955 8.991 1.00 97.44 278 LYS A O 1
ATOM 2240 N N . ILE A 1 279 ? -18.174 10.460 10.501 1.00 98.12 279 ILE A N 1
ATOM 2241 C CA . ILE A 1 279 ? -17.954 9.079 10.933 1.00 98.12 279 ILE A CA 1
ATOM 2242 C C . ILE A 1 279 ? -18.136 8.990 12.443 1.00 98.12 279 ILE A C 1
ATOM 2244 O O . ILE A 1 279 ? -17.408 9.617 13.213 1.00 98.12 279 ILE A O 1
ATOM 2248 N N . VAL A 1 280 ? -19.089 8.164 12.860 1.00 97.38 280 VAL A N 1
ATOM 2249 C CA . VAL A 1 280 ? -19.317 7.811 14.261 1.00 97.38 280 VAL A CA 1
ATOM 2250 C C . VAL A 1 280 ? -18.757 6.411 14.478 1.00 97.38 280 VAL A C 1
ATOM 2252 O O . VAL A 1 280 ? -19.005 5.514 13.684 1.00 97.38 280 VAL A O 1
ATOM 2255 N N . ILE A 1 281 ? -17.947 6.230 15.522 1.00 97.56 281 ILE A N 1
ATOM 2256 C CA . ILE A 1 281 ? -17.367 4.927 15.869 1.00 97.56 281 ILE A CA 1
ATOM 2257 C C . ILE A 1 281 ? -17.875 4.551 17.250 1.00 97.56 281 ILE A C 1
ATOM 2259 O O . ILE A 1 281 ? -17.647 5.298 18.209 1.00 97.56 281 ILE A O 1
ATOM 2263 N N . GLU A 1 282 ? -18.524 3.403 17.366 1.00 95.75 282 GLU A N 1
ATOM 2264 C CA . GLU A 1 282 ? -19.097 2.919 18.617 1.00 95.75 282 GLU A CA 1
ATOM 2265 C C . GLU A 1 282 ? -19.002 1.402 18.742 1.00 95.75 282 GLU A C 1
ATOM 2267 O O . GLU A 1 282 ? -18.688 0.691 17.789 1.00 95.75 282 GLU A O 1
ATOM 2272 N N . LYS A 1 283 ? -19.190 0.904 19.962 1.00 93.69 283 LYS A N 1
ATOM 2273 C CA . LYS A 1 283 ? -19.247 -0.533 20.203 1.00 93.69 283 LYS A CA 1
ATOM 2274 C C . LYS A 1 283 ? -20.570 -1.055 19.637 1.00 93.69 283 LYS A C 1
ATOM 2276 O O . LYS A 1 283 ? -21.602 -0.428 19.854 1.00 93.69 283 LYS A O 1
ATOM 2281 N N . ALA A 1 284 ? -20.539 -2.188 18.938 1.00 88.31 284 ALA A N 1
ATOM 2282 C CA . ALA A 1 284 ? -21.762 -2.890 18.565 1.00 88.31 284 ALA A CA 1
ATOM 2283 C C . ALA A 1 284 ? -22.584 -3.183 19.833 1.00 88.31 284 ALA A C 1
ATOM 2285 O O . ALA A 1 284 ? -22.016 -3.626 20.837 1.00 88.31 284 ALA A O 1
ATOM 2286 N N . GLY A 1 285 ? -23.886 -2.893 19.795 1.00 77.19 285 GLY A N 1
ATOM 2287 C CA . GLY A 1 285 ? -24.803 -3.315 20.852 1.00 77.19 285 GLY A CA 1
ATOM 2288 C C . GLY A 1 285 ? -24.820 -4.840 20.969 1.00 77.19 285 GLY A C 1
ATOM 2289 O O . GLY A 1 285 ? -24.605 -5.526 19.966 1.00 77.19 285 GLY A O 1
ATOM 2290 N N . ASP A 1 286 ? -25.020 -5.340 22.190 1.00 51.06 286 ASP A N 1
ATOM 2291 C CA . ASP A 1 286 ? -25.276 -6.766 22.437 1.00 51.06 286 ASP A CA 1
ATOM 2292 C C . ASP A 1 286 ? -26.610 -7.208 21.806 1.00 51.06 286 ASP A C 1
ATOM 2294 O O . ASP A 1 286 ? -27.572 -6.400 21.818 1.00 51.06 286 ASP A O 1
#